Protein AF-A0A8I2ZVG6-F1 (afdb_monomer_lite)

Secondary structure (DSSP, 8-state):
-EEEEEEEEEETTEEEEE-TT-EEE--TT--EEEEEEEEEEEE----SSGGGGHHHHHHS-----SS--S---S-HHHHHHHHHHHHHHHSS----SS--PPPP-PPPTTTTS--STT--EEE-TTTS--EEETTEEEEEEE-GGGGTTS--EEEEE--TT----TT-S----TT--------SS----

Radius of gyration: 18.87 Å; chains: 1; bounding box: 44×38×54 Å

Organism: Verticillium longisporum (NCBI:txid100787)

pLDDT: mean 92.45, std 5.75, range [64.31, 98.75]

InterPro domains:
  IPR053146 Quercetin 2,3-dioxygenase-like [PTHR36440] (2-102)

Foldseek 3Di:
DWLAAWKWKFWAQATEIAHHQKDKDHAPPTDMDIDGDDQDTDDDDDDPPPCLCVLCVQQDDDDPDPDDDSDDPDPSCVSRVVSVVVSVVVHVDDDDPPDDGHDHDDDDPVLAEDDAAPDIGMHHGPSHDWDDFQFKIWGWPADCRNHVNGDTDIDIDGDPPRPDGPPPDDDDDPPDDDDDDDSDDDDDD

Structure (mmCIF, N/CA/C/O backbone):
data_AF-A0A8I2ZVG6-F1
#
_entry.id   AF-A0A8I2ZVG6-F1
#
loop_
_atom_site.group_PDB
_atom_site.id
_atom_site.type_symbol
_atom_site.label_atom_id
_atom_site.label_alt_id
_atom_site.label_comp_id
_atom_site.label_asym_id
_atom_site.label_entity_id
_atom_site.label_seq_id
_atom_site.pdbx_PDB_ins_code
_atom_site.Cartn_x
_atom_site.Cartn_y
_atom_site.Cartn_z
_atom_site.occupancy
_atom_site.B_iso_or_equiv
_atom_site.auth_seq_id
_atom_site.auth_comp_id
_atom_site.auth_asym_id
_atom_site.auth_atom_id
_atom_site.pdbx_PDB_model_num
ATOM 1 N N . MET A 1 1 ? 0.991 -1.054 1.870 1.00 96.75 1 MET A N 1
ATOM 2 C CA . MET A 1 1 ? 1.493 -1.395 3.221 1.00 96.75 1 MET A CA 1
ATOM 3 C C . MET A 1 1 ? 2.447 -2.560 3.094 1.00 96.75 1 MET A C 1
ATOM 5 O O . MET A 1 1 ? 2.125 -3.487 2.357 1.00 96.75 1 MET A O 1
ATOM 9 N N . VAL A 1 2 ? 3.586 -2.520 3.775 1.00 98.25 2 VAL A N 1
ATOM 10 C CA . VAL A 1 2 ? 4.518 -3.657 3.813 1.00 98.25 2 VAL A CA 1
ATOM 11 C C . VAL A 1 2 ? 4.045 -4.646 4.877 1.00 98.25 2 VAL A C 1
ATOM 13 O O . VAL A 1 2 ? 3.757 -4.238 6.000 1.00 98.25 2 VAL A O 1
ATOM 16 N N . THR A 1 3 ? 3.936 -5.931 4.542 1.00 97.25 3 THR A N 1
ATOM 17 C CA . THR A 1 3 ? 3.539 -6.986 5.496 1.00 97.25 3 THR A CA 1
ATOM 18 C C . THR A 1 3 ? 4.707 -7.886 5.882 1.00 97.25 3 THR A C 1
ATOM 20 O O . THR A 1 3 ? 4.755 -8.347 7.020 1.00 97.25 3 THR A O 1
ATOM 23 N N . LYS A 1 4 ? 5.676 -8.100 4.982 1.00 96.88 4 LYS A N 1
ATOM 24 C CA . LYS A 1 4 ? 6.936 -8.815 5.251 1.00 96.88 4 LYS A CA 1
ATOM 25 C C . LYS A 1 4 ? 8.080 -8.220 4.436 1.00 96.88 4 LYS A C 1
ATOM 27 O O . LYS A 1 4 ? 7.842 -7.653 3.373 1.00 96.88 4 LYS A O 1
ATOM 32 N N . GLY A 1 5 ? 9.309 -8.414 4.909 1.00 97.38 5 GLY A N 1
ATOM 33 C CA . GLY A 1 5 ? 10.509 -7.937 4.225 1.00 97.38 5 GLY A CA 1
ATOM 34 C C . GLY A 1 5 ? 10.618 -6.415 4.237 1.00 97.38 5 GLY A C 1
ATOM 35 O O . GLY A 1 5 ? 10.181 -5.770 5.193 1.00 97.38 5 GLY A O 1
ATOM 36 N N . SER A 1 6 ? 11.204 -5.861 3.177 1.00 98.25 6 SER A N 1
ATOM 37 C CA . SER A 1 6 ? 11.476 -4.429 3.072 1.00 98.25 6 SER A CA 1
ATOM 38 C C . SER A 1 6 ? 11.185 -3.905 1.670 1.00 98.25 6 SER A C 1
ATOM 40 O O . SER A 1 6 ? 1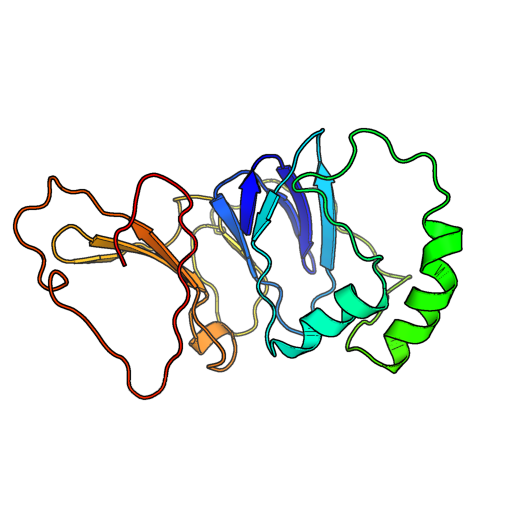1.501 -4.541 0.667 1.00 98.25 6 SER A O 1
ATOM 42 N N . LEU A 1 7 ? 10.636 -2.698 1.590 1.00 98.62 7 LEU A N 1
ATOM 43 C CA . LEU A 1 7 ? 10.358 -1.996 0.342 1.00 98.62 7 LEU A CA 1
ATOM 44 C C . LEU A 1 7 ? 11.082 -0.658 0.344 1.00 98.62 7 LEU A C 1
ATOM 46 O O . LEU A 1 7 ? 10.833 0.175 1.212 1.00 98.62 7 LEU A O 1
ATOM 50 N N . LYS A 1 8 ? 11.916 -0.402 -0.658 1.00 98.69 8 LYS A N 1
ATOM 51 C CA . LYS A 1 8 ? 12.323 0.965 -0.964 1.00 98.69 8 LYS A CA 1
ATOM 52 C C . LYS A 1 8 ? 11.259 1.599 -1.848 1.00 98.69 8 LYS A C 1
ATOM 54 O O . LYS A 1 8 ? 10.871 1.027 -2.862 1.00 98.69 8 LYS A O 1
ATOM 59 N N . LEU A 1 9 ? 10.758 2.760 -1.451 1.00 98.75 9 LEU A N 1
ATOM 60 C CA . LEU A 1 9 ? 9.705 3.455 -2.180 1.00 98.75 9 LEU A CA 1
ATOM 61 C C . LEU A 1 9 ? 10.074 4.918 -2.358 1.00 98.75 9 LEU A C 1
ATOM 63 O O . LEU A 1 9 ? 10.291 5.640 -1.382 1.00 98.75 9 LEU A O 1
ATOM 67 N N . TRP A 1 10 ? 10.074 5.350 -3.613 1.00 98.62 10 TRP A N 1
ATOM 68 C CA . TRP A 1 10 ? 9.990 6.758 -3.969 1.00 98.62 10 TRP A CA 1
ATOM 69 C C . TRP A 1 10 ? 8.522 7.165 -4.038 1.00 98.62 10 TRP A C 1
ATOM 71 O O . TRP A 1 10 ? 7.730 6.475 -4.679 1.00 98.62 10 TRP A O 1
ATOM 81 N N . ASN A 1 11 ? 8.168 8.264 -3.379 1.00 98.12 11 ASN A N 1
ATOM 82 C CA . ASN A 1 11 ? 6.818 8.818 -3.331 1.00 98.12 11 ASN A CA 1
ATOM 83 C C . ASN A 1 11 ? 6.917 10.345 -3.441 1.00 98.12 11 ASN A C 1
ATOM 85 O O . ASN A 1 11 ? 7.151 11.031 -2.444 1.00 98.12 11 ASN A O 1
ATOM 89 N N . GLY A 1 12 ? 6.816 10.860 -4.666 1.00 97.06 12 GLY A N 1
ATOM 90 C CA . GLY A 1 12 ? 7.001 12.275 -4.966 1.00 97.06 12 GLY A CA 1
ATOM 91 C C . GLY A 1 12 ? 8.433 12.734 -4.703 1.00 97.06 12 GLY A C 1
ATOM 92 O O . GLY A 1 12 ? 9.366 12.298 -5.361 1.00 97.06 12 GLY A O 1
ATOM 93 N N . ASP A 1 13 ? 8.610 13.627 -3.739 1.00 96.44 13 ASP A N 1
ATOM 94 C CA . ASP A 1 13 ? 9.897 14.229 -3.379 1.00 96.44 13 ASP A CA 1
ATOM 95 C C . ASP A 1 13 ? 10.642 13.479 -2.261 1.00 96.44 13 ASP A C 1
ATOM 97 O O . ASP A 1 13 ? 11.719 13.899 -1.834 1.00 96.44 13 ASP A O 1
ATOM 101 N N . LYS A 1 14 ? 10.106 12.341 -1.799 1.00 98.06 14 LYS A N 1
ATOM 102 C CA . LYS A 1 14 ? 10.675 11.545 -0.703 1.00 98.06 14 LYS A CA 1
ATOM 103 C C . LYS A 1 14 ? 10.995 10.115 -1.126 1.00 98.06 14 LYS A C 1
ATOM 105 O O . LYS A 1 14 ? 10.327 9.524 -1.972 1.00 98.06 14 LYS A O 1
ATOM 110 N N . CYS A 1 15 ? 11.996 9.535 -0.468 1.00 98.56 15 CYS A N 1
ATOM 111 C CA . CYS A 1 15 ? 12.356 8.124 -0.578 1.00 98.56 15 CYS A CA 1
ATOM 112 C C . CYS A 1 15 ? 12.563 7.521 0.814 1.00 98.56 15 CYS A C 1
ATOM 114 O O . CYS A 1 15 ? 13.310 8.088 1.620 1.00 98.56 15 CYS A O 1
ATOM 116 N N . ARG A 1 16 ? 11.951 6.362 1.081 1.00 98.56 16 ARG A N 1
ATOM 117 C CA . ARG A 1 16 ? 12.098 5.610 2.342 1.00 98.56 16 ARG A CA 1
ATOM 118 C C . ARG A 1 16 ? 12.381 4.139 2.077 1.00 98.56 16 ARG A C 1
ATOM 120 O O . ARG A 1 16 ? 11.960 3.603 1.055 1.00 98.56 16 ARG A O 1
ATOM 127 N N . ILE A 1 17 ? 13.045 3.493 3.033 1.00 98.56 17 ILE A N 1
ATOM 128 C CA . ILE A 1 17 ? 12.989 2.039 3.200 1.00 98.56 17 ILE A CA 1
ATOM 129 C C . ILE A 1 17 ? 11.921 1.753 4.256 1.00 98.56 17 ILE A C 1
ATOM 131 O O . ILE A 1 17 ? 12.010 2.223 5.389 1.00 98.56 17 ILE A O 1
ATOM 135 N N . MET A 1 18 ? 10.908 1.005 3.844 1.00 98.62 18 MET A N 1
ATOM 136 C CA . MET A 1 18 ? 9.735 0.628 4.616 1.00 98.62 18 MET A CA 1
ATOM 137 C C . MET A 1 18 ? 9.855 -0.835 5.042 1.00 98.62 18 MET A C 1
ATOM 139 O O . MET A 1 18 ? 10.168 -1.684 4.207 1.00 98.62 18 MET A O 1
ATOM 143 N N . GLY A 1 19 ? 9.594 -1.126 6.312 1.00 98.38 19 GLY A N 1
ATOM 144 C CA . GLY A 1 19 ? 9.503 -2.474 6.874 1.00 98.38 19 GLY A CA 1
ATOM 145 C C . GLY A 1 19 ? 8.065 -2.856 7.249 1.00 98.38 19 GLY A C 1
ATOM 146 O O . GLY A 1 19 ? 7.132 -2.091 6.996 1.00 98.38 19 GLY A O 1
ATOM 147 N N . PRO A 1 20 ? 7.848 -4.037 7.857 1.00 98.12 20 PRO A N 1
ATOM 148 C CA . PRO A 1 20 ? 6.510 -4.538 8.164 1.00 98.12 20 PRO A CA 1
ATOM 149 C C . PRO A 1 20 ? 5.684 -3.567 9.020 1.00 98.12 20 PRO A C 1
ATOM 151 O O . PRO A 1 20 ? 6.141 -3.084 10.054 1.00 98.12 20 PRO A O 1
ATOM 154 N N . GLY A 1 21 ? 4.451 -3.303 8.587 1.00 97.50 21 GLY A N 1
ATOM 155 C CA . GLY A 1 21 ? 3.525 -2.358 9.215 1.00 97.50 21 GLY A CA 1
ATOM 156 C C . GLY A 1 21 ? 3.642 -0.918 8.707 1.00 97.50 21 GLY A C 1
ATOM 157 O O . GLY A 1 21 ? 2.717 -0.135 8.930 1.00 97.50 21 GLY A O 1
ATOM 158 N N . ASP A 1 22 ? 4.718 -0.562 7.996 1.00 98.50 22 ASP A N 1
ATOM 159 C CA . ASP A 1 22 ? 4.846 0.764 7.394 1.00 98.50 22 ASP A CA 1
ATOM 160 C C . ASP A 1 22 ? 3.857 0.927 6.228 1.00 98.50 22 ASP A C 1
ATOM 162 O O . ASP A 1 22 ? 3.600 0.016 5.419 1.00 98.50 22 ASP A O 1
ATOM 166 N N . PHE A 1 23 ? 3.309 2.133 6.114 1.00 98.44 23 PHE A N 1
ATOM 167 C CA . PHE A 1 23 ? 2.320 2.496 5.110 1.00 98.44 23 PHE A CA 1
ATOM 168 C C . PHE A 1 23 ? 2.778 3.703 4.292 1.00 98.44 23 PHE A C 1
ATOM 170 O O . PHE A 1 23 ? 3.506 4.565 4.774 1.00 98.44 23 PHE A O 1
ATOM 177 N N . ALA A 1 24 ? 2.341 3.762 3.037 1.00 98.38 24 ALA A N 1
ATOM 178 C CA . ALA A 1 24 ? 2.516 4.922 2.183 1.00 98.38 24 ALA A CA 1
ATOM 179 C C . ALA A 1 24 ? 1.217 5.180 1.424 1.00 98.38 24 ALA A C 1
ATOM 181 O O . ALA A 1 24 ? 0.610 4.244 0.896 1.00 98.38 24 ALA A O 1
ATOM 182 N N . TYR A 1 25 ? 0.820 6.447 1.366 1.00 97.94 25 TYR A N 1
ATOM 183 C CA . TYR A 1 25 ? -0.250 6.916 0.502 1.00 97.94 25 TYR A CA 1
ATOM 184 C C . TYR A 1 25 ? 0.354 7.635 -0.697 1.00 97.94 25 TYR A C 1
ATOM 186 O O . TYR A 1 25 ? 1.159 8.559 -0.544 1.00 97.94 25 TYR A O 1
ATOM 194 N N . VAL A 1 26 ? -0.054 7.198 -1.884 1.00 97.69 26 VAL A N 1
ATOM 195 C CA . VAL A 1 26 ? 0.362 7.765 -3.163 1.00 97.69 26 VAL A CA 1
ATOM 196 C C . VAL A 1 26 ? -0.900 8.247 -3.887 1.00 97.69 26 VAL A C 1
ATOM 198 O O . VAL A 1 26 ? -1.603 7.437 -4.494 1.00 97.69 26 VAL A O 1
ATOM 201 N N . PRO A 1 27 ? -1.260 9.537 -3.773 1.00 96.75 27 PRO A N 1
ATOM 202 C CA . PRO A 1 27 ? -2.412 10.093 -4.467 1.00 96.75 27 PRO A CA 1
ATOM 203 C C . PRO A 1 27 ? -2.160 10.200 -5.983 1.00 96.75 27 PRO A C 1
ATOM 205 O O . PRO A 1 27 ? -1.014 10.117 -6.438 1.00 96.75 27 PRO A O 1
ATOM 208 N N . PRO A 1 28 ? -3.216 10.410 -6.794 1.00 95.31 28 PRO A N 1
ATOM 209 C CA . PRO A 1 28 ? -3.075 10.583 -8.237 1.00 95.31 28 PRO A CA 1
ATOM 210 C C . PRO A 1 28 ? -2.046 11.657 -8.604 1.00 95.31 28 PRO A C 1
ATOM 212 O O . PRO A 1 28 ? -1.957 12.688 -7.938 1.00 95.31 28 PRO A O 1
ATOM 215 N N . LYS A 1 29 ? -1.331 11.441 -9.716 1.00 95.19 29 LYS A N 1
ATOM 216 C CA . LYS A 1 29 ? -0.270 12.319 -10.256 1.00 95.19 29 LYS A CA 1
ATOM 217 C C . LYS A 1 29 ? 1.033 12.358 -9.451 1.00 95.19 29 LYS A C 1
ATOM 219 O O . LYS A 1 29 ? 1.975 13.015 -9.887 1.00 95.19 29 LYS A O 1
ATOM 224 N N . VAL A 1 30 ? 1.126 11.652 -8.325 1.00 97.50 30 VAL A N 1
ATOM 225 C CA . VAL A 1 30 ? 2.395 11.517 -7.607 1.00 97.50 30 VAL A CA 1
ATOM 226 C C . VAL A 1 30 ? 3.246 10.434 -8.264 1.00 97.50 30 VAL A C 1
ATOM 228 O O . VAL A 1 30 ? 2.858 9.265 -8.342 1.00 97.50 30 VAL A O 1
ATOM 231 N N . ILE A 1 31 ? 4.423 10.838 -8.747 1.00 97.94 31 ILE A N 1
ATOM 232 C CA . ILE A 1 31 ? 5.422 9.915 -9.288 1.00 97.94 31 ILE A CA 1
ATOM 233 C C . ILE A 1 31 ? 5.888 9.005 -8.154 1.00 97.94 31 ILE A C 1
ATOM 235 O O . ILE A 1 31 ? 6.244 9.473 -7.073 1.00 97.94 31 ILE A O 1
ATOM 239 N N . HIS A 1 32 ? 5.891 7.703 -8.402 1.00 97.81 32 HIS A N 1
ATOM 240 C CA . HIS A 1 32 ? 6.310 6.716 -7.425 1.00 97.81 32 HIS A CA 1
ATOM 241 C C . HIS A 1 32 ? 6.988 5.533 -8.103 1.00 97.81 32 HIS A C 1
ATOM 243 O O . HIS A 1 32 ? 6.747 5.248 -9.275 1.00 97.81 32 HIS A O 1
ATOM 249 N N . ASN A 1 33 ? 7.844 4.847 -7.352 1.00 96.88 33 ASN A N 1
ATOM 250 C CA . ASN A 1 33 ? 8.517 3.646 -7.826 1.00 96.88 33 ASN A CA 1
ATOM 251 C C . ASN A 1 33 ? 8.772 2.697 -6.645 1.00 96.88 33 ASN A C 1
ATOM 253 O O . ASN A 1 33 ? 9.505 3.079 -5.731 1.00 96.88 33 ASN A O 1
ATOM 257 N N . PRO A 1 34 ? 8.163 1.502 -6.611 1.00 96.94 34 PRO A N 1
ATOM 258 C CA . PRO A 1 34 ? 8.466 0.489 -5.609 1.00 96.94 34 PRO A CA 1
ATOM 259 C C . PRO A 1 34 ? 9.669 -0.369 -6.030 1.00 96.94 34 PRO A C 1
ATOM 261 O O . PRO A 1 34 ? 9.734 -0.865 -7.152 1.00 96.94 34 PRO A O 1
ATOM 264 N N . GLU A 1 35 ? 10.591 -0.607 -5.104 1.00 97.56 35 GLU A N 1
ATOM 265 C CA . GLU A 1 35 ? 11.725 -1.521 -5.252 1.00 97.56 35 GLU A CA 1
ATOM 266 C C . GLU A 1 35 ? 11.741 -2.486 -4.060 1.00 97.56 35 GLU A C 1
ATOM 268 O O . GLU A 1 35 ? 12.040 -2.108 -2.924 1.00 97.56 35 GLU A O 1
ATOM 273 N N . MET A 1 36 ? 11.362 -3.740 -4.311 1.00 96.06 36 MET A N 1
ATOM 274 C CA . MET A 1 36 ? 11.381 -4.792 -3.295 1.00 96.06 36 MET A CA 1
ATOM 275 C C . MET A 1 36 ? 12.828 -5.105 -2.915 1.00 96.06 36 MET A C 1
ATOM 277 O O . MET A 1 36 ? 13.660 -5.360 -3.783 1.00 96.06 36 MET A O 1
ATOM 281 N N . LEU A 1 37 ? 13.119 -5.088 -1.617 1.00 95.94 37 LEU A N 1
ATOM 282 C CA . LEU A 1 37 ? 14.442 -5.376 -1.081 1.00 95.94 37 LEU A CA 1
ATOM 283 C C . LEU A 1 37 ? 14.448 -6.742 -0.397 1.00 95.94 37 LEU A C 1
ATOM 285 O O . LEU A 1 37 ? 13.506 -7.106 0.306 1.00 95.94 37 LEU A O 1
ATOM 289 N N . GLY A 1 38 ? 15.555 -7.465 -0.538 1.00 91.19 38 GLY A N 1
ATOM 290 C CA . GLY A 1 38 ? 15.742 -8.760 0.107 1.00 91.19 38 GLY A CA 1
ATOM 291 C C . GLY A 1 38 ? 15.025 -9.921 -0.598 1.00 91.19 38 GLY A C 1
ATOM 292 O O . GLY A 1 38 ? 14.393 -9.732 -1.635 1.00 91.19 38 GLY A O 1
ATOM 293 N N . PRO A 1 39 ? 15.155 -11.141 -0.049 1.00 91.50 39 PRO A N 1
ATOM 294 C CA . PRO A 1 39 ? 14.742 -12.372 -0.725 1.00 91.50 39 PRO A CA 1
ATOM 295 C C . PRO A 1 39 ? 13.228 -12.602 -0.718 1.00 91.50 39 PRO A C 1
ATOM 297 O O . PRO A 1 39 ? 12.721 -13.334 -1.559 1.00 91.50 39 PRO A O 1
ATOM 300 N N . HIS A 1 40 ? 12.504 -12.014 0.239 1.00 93.44 40 HIS A N 1
ATOM 301 C CA . HIS A 1 40 ? 11.061 -12.192 0.362 1.00 93.44 40 HIS A CA 1
ATOM 302 C C . HIS A 1 40 ? 10.408 -10.939 0.939 1.00 93.44 40 HIS A C 1
ATOM 304 O O . HIS A 1 40 ? 10.582 -10.628 2.119 1.00 93.44 40 HIS A O 1
ATOM 310 N N . THR A 1 41 ? 9.655 -10.236 0.098 1.00 95.81 41 THR A N 1
ATOM 311 C CA . THR A 1 41 ? 8.928 -9.017 0.459 1.00 95.81 41 THR A CA 1
ATOM 312 C C . THR A 1 41 ? 7.474 -9.160 0.039 1.00 95.81 41 THR A C 1
ATOM 314 O O . THR A 1 41 ? 7.176 -9.495 -1.104 1.00 95.81 41 THR A O 1
ATOM 317 N N . GLU A 1 42 ? 6.564 -8.897 0.974 1.00 95.81 42 GLU A N 1
ATOM 318 C CA . GLU A 1 42 ? 5.119 -8.963 0.754 1.00 95.81 42 GLU A CA 1
ATOM 319 C C . GLU A 1 42 ? 4.500 -7.593 1.018 1.00 95.81 42 GLU A C 1
ATOM 321 O O . GLU A 1 42 ? 4.836 -6.911 1.994 1.00 95.81 42 GLU A O 1
ATOM 326 N N . LEU A 1 43 ? 3.581 -7.194 0.140 1.00 95.75 43 LEU A N 1
ATOM 327 C CA . LEU A 1 43 ? 2.904 -5.907 0.185 1.00 95.75 43 LEU A CA 1
ATOM 328 C C . LEU A 1 43 ? 1.401 -6.116 0.032 1.00 95.75 43 LEU A C 1
ATOM 330 O O . LEU A 1 43 ? 0.957 -6.798 -0.888 1.00 95.75 43 LEU A O 1
ATOM 334 N N . ASN A 1 44 ? 0.622 -5.410 0.844 1.00 95.06 44 ASN A N 1
ATOM 335 C CA . ASN A 1 44 ? -0.788 -5.176 0.557 1.00 95.06 44 ASN A CA 1
ATOM 336 C C . ASN A 1 44 ? -0.915 -3.839 -0.181 1.00 95.06 44 ASN A C 1
ATOM 338 O O . ASN A 1 44 ? -0.782 -2.765 0.424 1.00 95.06 44 ASN A O 1
ATOM 342 N N . GLY A 1 45 ? -1.116 -3.921 -1.498 1.00 93.06 45 GLY A N 1
ATOM 343 C CA . GLY A 1 45 ? -1.385 -2.788 -2.381 1.00 93.06 45 GLY A CA 1
ATOM 344 C C . GLY A 1 45 ? -2.885 -2.607 -2.594 1.00 93.06 45 GLY A C 1
ATOM 345 O O . GLY A 1 45 ? -3.564 -3.534 -3.023 1.00 93.06 45 GLY A O 1
ATOM 346 N N . LEU A 1 46 ? -3.397 -1.413 -2.297 1.00 92.00 46 LEU A N 1
ATOM 347 C CA . LEU A 1 46 ? -4.788 -1.035 -2.541 1.00 92.00 46 LEU A CA 1
ATOM 348 C C . LEU A 1 46 ? -4.805 0.095 -3.565 1.00 92.00 46 LEU A C 1
ATOM 350 O O . LEU A 1 46 ? -4.099 1.089 -3.396 1.00 92.00 46 LEU A O 1
ATOM 354 N N . VAL A 1 47 ? -5.610 -0.064 -4.611 1.00 91.94 47 VAL A N 1
ATOM 355 C CA . VAL A 1 47 ? -5.751 0.914 -5.693 1.00 91.94 47 VAL A CA 1
ATOM 356 C C . VAL A 1 47 ? -7.231 1.198 -5.906 1.00 91.94 47 VAL A C 1
ATOM 358 O O . VAL A 1 47 ? -8.057 0.290 -5.835 1.00 91.94 47 VAL A O 1
ATOM 361 N N . ALA A 1 48 ? -7.563 2.470 -6.135 1.00 90.56 48 ALA A N 1
ATOM 362 C CA . ALA A 1 48 ? -8.922 2.906 -6.419 1.00 90.56 48 ALA A CA 1
ATOM 363 C C . ALA A 1 48 ? -8.950 3.884 -7.611 1.00 90.56 48 ALA A C 1
ATOM 365 O O . ALA A 1 48 ? -8.299 4.936 -7.547 1.00 90.56 48 ALA A O 1
ATOM 366 N N . PRO A 1 49 ? -9.783 3.646 -8.638 1.00 89.56 49 PRO A N 1
ATOM 367 C CA . PRO A 1 49 ? -10.810 2.600 -8.718 1.00 89.56 49 PRO A CA 1
ATOM 368 C C . PRO A 1 49 ? -10.232 1.180 -8.887 1.00 89.56 49 PRO A C 1
ATOM 370 O O . PRO A 1 49 ? -9.077 1.004 -9.265 1.00 89.56 49 PRO A O 1
ATOM 373 N N . GLY A 1 50 ? -11.013 0.172 -8.482 1.00 86.19 50 GLY A N 1
ATOM 374 C CA . GLY A 1 50 ? -10.536 -1.212 -8.346 1.00 86.19 50 GLY A CA 1
ATOM 375 C C . GLY A 1 50 ? -10.326 -1.951 -9.672 1.00 86.19 50 GLY A C 1
ATOM 376 O O . GLY A 1 50 ? -9.612 -2.950 -9.707 1.00 86.19 50 GLY A O 1
ATOM 377 N N . ASP A 1 51 ? -10.902 -1.449 -10.761 1.00 88.31 51 ASP A N 1
ATOM 378 C CA . ASP A 1 51 ? -10.716 -1.940 -12.132 1.00 88.31 51 ASP A CA 1
ATOM 379 C C . ASP A 1 51 ? -9.272 -1.782 -12.631 1.00 88.31 51 ASP A C 1
ATOM 381 O O . ASP A 1 51 ? -8.830 -2.553 -13.480 1.00 88.31 51 ASP A O 1
ATOM 385 N N . TRP A 1 52 ? -8.480 -0.880 -12.038 1.00 90.00 52 TRP A N 1
ATOM 386 C CA . TRP A 1 52 ? -7.058 -0.739 -12.368 1.00 90.00 52 TRP A CA 1
ATOM 387 C C . TRP A 1 52 ? -6.260 -2.045 -12.192 1.00 90.00 52 TRP A C 1
ATOM 389 O O . TRP A 1 52 ? -5.245 -2.239 -12.857 1.00 90.00 52 TRP A O 1
ATOM 399 N N . ILE A 1 53 ? -6.735 -2.992 -11.371 1.00 89.44 53 ILE A N 1
ATOM 400 C CA . ILE A 1 53 ? -6.113 -4.318 -11.222 1.00 89.44 53 ILE A CA 1
ATOM 401 C C . ILE A 1 53 ? -6.020 -5.096 -12.555 1.00 89.44 53 ILE A C 1
ATOM 403 O O . ILE A 1 53 ? -5.159 -5.969 -12.702 1.00 89.44 53 ILE A O 1
ATOM 407 N N . ASP A 1 54 ? -6.854 -4.767 -13.549 1.00 91.50 54 ASP A N 1
ATOM 408 C CA . ASP A 1 54 ? -6.803 -5.361 -14.890 1.00 91.50 54 ASP A CA 1
ATOM 409 C C . ASP A 1 54 ? -5.488 -5.069 -15.623 1.00 91.50 54 ASP A C 1
ATOM 411 O O . ASP A 1 54 ? -5.087 -5.854 -16.488 1.00 91.50 54 ASP A O 1
ATOM 415 N N . PHE A 1 55 ? -4.764 -4.013 -15.231 1.00 91.31 55 PHE A N 1
ATOM 416 C CA . PHE A 1 55 ? -3.402 -3.767 -15.699 1.00 91.31 55 PHE A CA 1
ATOM 417 C C . PHE A 1 55 ? -2.511 -4.987 -15.445 1.00 91.31 55 PHE A C 1
ATOM 419 O O . PHE A 1 55 ? -1.884 -5.494 -16.377 1.00 91.31 55 PHE A O 1
ATOM 426 N N . PHE A 1 56 ? -2.502 -5.514 -14.214 1.00 90.25 56 PHE A N 1
ATOM 427 C CA . PHE A 1 56 ? -1.690 -6.683 -13.873 1.00 90.25 56 PHE A CA 1
ATOM 428 C C . PHE A 1 56 ? -2.153 -7.927 -14.619 1.00 90.25 56 PHE A C 1
ATOM 430 O O . PHE A 1 56 ? -1.314 -8.670 -15.117 1.00 90.25 56 PHE A O 1
ATOM 437 N N . ARG A 1 57 ? -3.469 -8.124 -14.773 1.00 91.19 57 ARG A N 1
ATOM 438 C CA . ARG A 1 57 ? -4.016 -9.246 -15.558 1.00 91.19 57 ARG A CA 1
ATOM 439 C C . ARG A 1 57 ? -3.566 -9.200 -17.018 1.00 91.19 57 ARG A C 1
ATOM 441 O O . ARG A 1 57 ? -3.387 -10.245 -17.634 1.00 91.19 57 ARG A O 1
ATOM 448 N N . PHE A 1 58 ? -3.373 -8.001 -17.566 1.00 92.00 58 PHE A N 1
ATOM 449 C CA . PHE A 1 58 ? -2.896 -7.815 -18.930 1.00 92.00 58 PHE A CA 1
ATOM 450 C C . PHE A 1 58 ? -1.382 -8.027 -19.069 1.00 92.00 58 PHE A C 1
ATOM 452 O O . PHE A 1 58 ? -0.943 -8.726 -19.989 1.00 92.00 58 PHE A O 1
ATOM 459 N N . VAL A 1 59 ? -0.573 -7.416 -18.196 1.00 90.38 59 VAL A N 1
ATOM 460 C CA . VAL A 1 59 ? 0.893 -7.461 -18.340 1.00 90.38 59 VAL A CA 1
ATOM 461 C C . VAL A 1 59 ? 1.498 -8.773 -17.843 1.00 90.38 59 VAL A C 1
ATOM 463 O O . VAL A 1 59 ? 2.474 -9.243 -18.428 1.00 90.38 59 VAL A O 1
ATOM 466 N N . ALA A 1 60 ? 0.907 -9.391 -16.821 1.00 89.25 60 ALA A N 1
ATOM 467 C CA . ALA A 1 60 ? 1.420 -10.614 -16.217 1.00 89.25 60 ALA A CA 1
ATOM 468 C C . ALA A 1 60 ? 1.123 -11.872 -17.057 1.00 89.25 60 ALA A C 1
ATOM 470 O O . ALA A 1 60 ? 0.567 -11.825 -18.161 1.00 89.25 60 ALA A O 1
ATOM 471 N N . GLU A 1 61 ? 1.547 -13.008 -16.516 1.00 88.06 61 GLU A N 1
ATOM 472 C CA . GLU A 1 61 ? 1.224 -14.357 -16.968 1.00 88.06 61 GLU A CA 1
ATOM 473 C C . GLU A 1 61 ? 0.445 -15.053 -15.845 1.00 88.06 61 GLU A C 1
ATOM 475 O O . GLU A 1 61 ? 0.667 -14.765 -14.666 1.00 88.06 61 GLU A O 1
ATOM 480 N N . SER A 1 62 ? -0.476 -15.954 -16.191 1.00 90.19 62 SER A N 1
ATOM 481 C CA . SER A 1 62 ? -1.155 -16.784 -15.192 1.00 90.19 62 SER A CA 1
ATOM 482 C C . SER A 1 62 ? -0.139 -17.638 -14.431 1.00 90.19 62 SER A C 1
ATOM 484 O O . SER A 1 62 ? 0.792 -18.178 -15.026 1.00 90.19 62 SER A O 1
ATOM 486 N N . TYR A 1 63 ? -0.330 -17.761 -13.118 1.00 90.62 63 TYR A N 1
ATOM 487 C CA . TYR A 1 63 ? 0.561 -18.505 -12.238 1.00 90.62 63 TYR A CA 1
ATOM 488 C C . TYR A 1 63 ? -0.248 -19.233 -11.165 1.00 90.62 63 TYR A C 1
ATOM 490 O O . TYR A 1 63 ? -1.019 -18.604 -10.443 1.00 90.62 63 TYR A O 1
ATOM 498 N N . ASP A 1 64 ? -0.053 -20.548 -11.062 1.00 92.88 64 ASP A N 1
ATOM 499 C CA . ASP A 1 64 ? -0.790 -21.414 -10.128 1.00 92.88 64 ASP A CA 1
ATOM 500 C C . ASP A 1 64 ? -0.034 -21.653 -8.808 1.00 92.88 64 ASP A C 1
ATOM 502 O O . ASP A 1 64 ? -0.521 -22.341 -7.910 1.00 92.88 64 ASP A O 1
ATOM 506 N N . GLY A 1 65 ? 1.181 -21.113 -8.679 1.00 90.88 65 GLY A N 1
ATOM 507 C CA . GLY A 1 65 ? 1.979 -21.228 -7.464 1.00 90.88 65 GLY A CA 1
ATOM 508 C C . GLY A 1 65 ? 1.553 -20.229 -6.387 1.00 90.88 65 GLY A C 1
ATOM 509 O O . GLY A 1 65 ? 1.091 -19.127 -6.670 1.00 90.88 65 GLY A O 1
ATOM 510 N N . VAL A 1 66 ? 1.764 -20.605 -5.126 1.00 88.62 66 VAL A N 1
ATOM 511 C CA . VAL A 1 66 ? 1.467 -19.745 -3.965 1.00 88.62 66 VAL A CA 1
ATOM 512 C C . VAL A 1 66 ? 2.553 -18.686 -3.752 1.00 88.62 66 VAL A C 1
ATOM 514 O O . VAL A 1 66 ? 2.257 -17.555 -3.380 1.00 88.62 66 VAL A O 1
ATOM 517 N N . LEU A 1 67 ? 3.813 -19.056 -3.988 1.00 88.44 67 LEU A N 1
ATOM 518 C CA . LEU A 1 67 ? 4.976 -18.178 -3.889 1.00 88.44 67 LEU A CA 1
ATOM 519 C C . LEU A 1 67 ? 5.683 -18.113 -5.238 1.00 88.44 67 LEU A C 1
ATOM 521 O O . LEU A 1 67 ? 5.667 -19.083 -6.002 1.00 88.44 67 LEU A O 1
ATOM 525 N N . VAL A 1 68 ? 6.298 -16.968 -5.524 1.00 86.69 68 VAL A N 1
ATOM 526 C CA . VAL A 1 68 ? 7.127 -16.802 -6.720 1.00 86.69 68 VAL A CA 1
ATOM 527 C C . VAL A 1 68 ? 8.341 -17.740 -6.662 1.00 86.69 68 VAL A C 1
ATOM 529 O O . VAL A 1 68 ? 8.826 -18.033 -5.565 1.00 86.69 68 VAL A O 1
ATOM 532 N N . PRO A 1 69 ? 8.839 -18.233 -7.809 1.00 88.50 69 PRO A N 1
ATOM 533 C CA . PRO A 1 69 ? 10.067 -19.016 -7.837 1.00 88.50 69 PRO A CA 1
ATOM 534 C C . PRO A 1 69 ? 11.241 -18.203 -7.282 1.00 88.50 69 PRO A C 1
ATOM 536 O O . PRO A 1 69 ? 11.348 -17.009 -7.550 1.00 88.50 69 PRO A O 1
ATOM 539 N N . GLU A 1 70 ? 12.147 -18.860 -6.558 1.00 87.88 70 GLU A N 1
ATOM 540 C CA . GLU A 1 70 ? 13.367 -18.225 -6.031 1.00 87.88 70 GLU A CA 1
ATOM 541 C C . GLU A 1 70 ? 14.248 -17.653 -7.150 1.00 87.88 70 GLU A C 1
ATOM 543 O O . GLU A 1 70 ? 14.887 -16.619 -6.984 1.00 87.88 70 GLU A O 1
ATOM 548 N N . ASN A 1 71 ? 14.261 -18.321 -8.306 1.00 88.50 71 ASN A N 1
ATOM 549 C CA . ASN A 1 71 ? 15.066 -17.941 -9.455 1.00 88.50 71 ASN A CA 1
ATOM 550 C C . ASN A 1 71 ? 14.192 -17.817 -10.704 1.00 88.50 71 ASN A C 1
ATOM 552 O O . ASN A 1 71 ? 13.421 -18.726 -11.022 1.00 88.50 71 ASN A O 1
ATOM 556 N N . ASP A 1 72 ? 14.378 -16.727 -11.447 1.00 87.75 72 ASP A N 1
ATOM 557 C CA . ASP A 1 72 ? 13.771 -16.512 -12.757 1.00 87.75 72 ASP A CA 1
ATOM 558 C C . ASP A 1 72 ? 14.828 -16.009 -13.748 1.00 87.75 72 ASP A C 1
ATOM 560 O O . ASP A 1 72 ? 15.220 -14.845 -13.741 1.00 87.75 72 ASP A O 1
ATOM 564 N N . ASN A 1 73 ? 15.301 -16.909 -14.611 1.00 89.31 73 ASN A N 1
ATOM 565 C CA . ASN A 1 73 ? 16.344 -16.613 -15.598 1.00 89.31 73 ASN A CA 1
ATOM 566 C C . ASN A 1 73 ? 15.776 -16.094 -16.931 1.00 89.31 73 ASN A C 1
ATOM 568 O O . ASN A 1 73 ? 16.497 -16.023 -17.932 1.00 89.31 73 ASN A O 1
ATOM 572 N N . ARG A 1 74 ? 14.477 -15.785 -16.994 1.00 90.06 74 ARG A N 1
ATOM 573 C CA . ARG A 1 74 ? 13.833 -15.292 -18.215 1.00 90.06 74 ARG A CA 1
ATOM 574 C C . ARG A 1 74 ? 14.183 -13.825 -18.464 1.00 90.06 74 ARG A C 1
ATOM 576 O O . ARG A 1 74 ? 14.406 -13.037 -17.550 1.00 90.06 74 ARG A O 1
ATOM 583 N N . ASN A 1 75 ? 14.160 -13.417 -19.733 1.00 87.38 75 ASN A N 1
ATOM 584 C CA . ASN A 1 75 ? 14.327 -12.012 -20.100 1.00 87.38 75 ASN A CA 1
ATOM 585 C C . ASN A 1 75 ? 12.998 -11.253 -19.948 1.00 87.38 75 ASN A C 1
ATOM 587 O O . ASN A 1 75 ? 12.251 -11.081 -20.914 1.00 87.38 75 ASN A O 1
ATOM 591 N N . LEU A 1 76 ? 12.709 -10.790 -18.729 1.00 84.62 76 LEU A N 1
ATOM 592 C CA . LEU A 1 76 ? 11.473 -10.063 -18.416 1.00 84.62 76 LEU A CA 1
ATOM 593 C C . LEU A 1 76 ? 11.301 -8.791 -19.258 1.00 84.62 76 LEU A C 1
ATOM 595 O O . LEU A 1 76 ? 10.186 -8.472 -19.660 1.00 84.62 76 LEU A O 1
ATOM 599 N N . GLY A 1 77 ? 12.390 -8.088 -19.584 1.00 81.94 77 GLY A N 1
ATOM 600 C CA . GLY A 1 77 ? 12.335 -6.889 -20.425 1.00 81.94 77 GLY A CA 1
ATOM 601 C C . GLY A 1 77 ? 11.801 -7.185 -21.828 1.00 81.94 77 GLY A C 1
ATOM 602 O O . GLY A 1 77 ? 10.940 -6.460 -22.327 1.00 81.94 77 GLY A O 1
ATOM 603 N N . ALA A 1 78 ? 12.252 -8.283 -22.440 1.00 84.19 78 ALA A N 1
ATOM 604 C CA . ALA A 1 78 ? 11.746 -8.733 -23.735 1.00 84.19 78 ALA A CA 1
ATOM 605 C C . ALA A 1 78 ? 10.293 -9.233 -23.648 1.00 84.19 78 ALA A C 1
ATOM 607 O O . ALA A 1 78 ? 9.483 -8.903 -24.512 1.00 84.19 78 ALA A O 1
ATOM 608 N N . LEU A 1 79 ? 9.951 -9.982 -22.592 1.00 82.81 79 LEU A N 1
ATOM 609 C CA . LEU A 1 79 ? 8.608 -10.547 -22.396 1.00 82.81 79 LEU A CA 1
ATOM 610 C C . LEU A 1 79 ? 7.545 -9.474 -22.130 1.00 82.81 79 LEU A C 1
ATOM 612 O O . LEU A 1 79 ? 6.419 -9.564 -22.622 1.00 82.81 79 LEU A O 1
ATOM 616 N N . LEU A 1 80 ? 7.899 -8.452 -21.351 1.00 84.94 80 LEU A N 1
ATOM 617 C CA . LEU A 1 80 ? 6.964 -7.424 -20.904 1.00 84.94 80 LEU A CA 1
ATOM 618 C C . LEU A 1 80 ? 7.005 -6.172 -21.779 1.00 84.94 80 LEU A C 1
ATOM 620 O O . LEU A 1 80 ? 6.014 -5.451 -21.822 1.00 84.94 80 LEU A O 1
ATOM 624 N N . GLY A 1 81 ? 8.092 -5.905 -22.507 1.00 83.69 81 GLY A N 1
ATOM 625 C CA . GLY A 1 81 ? 8.296 -4.640 -23.223 1.00 83.69 81 GLY A CA 1
ATOM 626 C C . GLY A 1 81 ? 7.134 -4.243 -24.140 1.00 83.69 81 GLY A C 1
ATOM 627 O O . GLY A 1 81 ? 6.624 -3.126 -24.040 1.00 83.69 81 GLY A O 1
ATOM 628 N N . GLN A 1 82 ? 6.652 -5.169 -24.977 1.00 82.81 82 GLN A N 1
ATOM 629 C CA . GLN A 1 82 ? 5.512 -4.909 -25.867 1.00 82.81 82 GLN A CA 1
ATOM 630 C C . GLN A 1 82 ? 4.198 -4.722 -25.091 1.00 82.81 82 GLN A C 1
ATOM 632 O O . GLN A 1 82 ? 3.404 -3.832 -25.418 1.00 82.81 82 GLN A O 1
ATOM 637 N N . LYS A 1 83 ? 3.971 -5.524 -24.042 1.00 86.62 83 LYS A N 1
ATOM 638 C CA . LYS A 1 83 ? 2.783 -5.394 -23.188 1.00 86.62 83 LYS A CA 1
ATOM 639 C C . LYS A 1 83 ? 2.780 -4.045 -22.471 1.00 86.62 83 LYS A C 1
ATOM 641 O O . LYS A 1 83 ? 1.779 -3.345 -22.516 1.00 86.62 83 LYS A O 1
ATOM 646 N N . MET A 1 84 ? 3.911 -3.624 -21.911 1.00 85.25 84 MET A N 1
ATOM 647 C CA . MET A 1 84 ? 4.075 -2.336 -21.229 1.00 85.25 84 MET A CA 1
ATOM 648 C C . MET A 1 84 ? 3.887 -1.151 -22.179 1.00 85.25 84 MET A C 1
ATOM 650 O O . MET A 1 84 ? 3.221 -0.178 -21.826 1.00 85.25 84 MET A O 1
ATOM 654 N N . ALA A 1 85 ? 4.404 -1.252 -23.408 1.00 83.50 85 ALA A N 1
ATOM 655 C CA . ALA A 1 85 ? 4.201 -0.234 -24.436 1.00 83.50 85 ALA A CA 1
ATOM 656 C C . ALA A 1 85 ? 2.726 -0.075 -24.834 1.00 83.50 85 ALA A C 1
ATOM 658 O O . ALA A 1 85 ? 2.324 1.032 -25.162 1.00 83.50 85 ALA A O 1
ATOM 659 N N . THR A 1 86 ? 1.937 -1.151 -24.777 1.00 85.12 86 THR A N 1
ATOM 660 C CA . THR A 1 86 ? 0.491 -1.133 -25.069 1.00 85.12 86 THR A CA 1
ATOM 661 C C . THR A 1 86 ? -0.336 -0.736 -23.843 1.00 85.12 86 THR A C 1
ATOM 663 O O . THR A 1 86 ? -1.391 -0.119 -23.962 1.00 85.12 86 THR A O 1
ATOM 666 N N . ALA A 1 87 ? 0.126 -1.102 -22.645 1.00 84.12 87 ALA A N 1
ATOM 667 C CA . ALA A 1 87 ? -0.603 -0.890 -21.404 1.00 84.12 87 ALA A CA 1
ATOM 668 C C . ALA A 1 87 ? -0.804 0.598 -21.098 1.00 84.12 87 ALA A C 1
ATOM 670 O O . ALA A 1 87 ? -1.880 0.965 -20.642 1.00 84.12 87 ALA A O 1
ATOM 671 N N . LYS A 1 88 ? 0.177 1.451 -21.420 1.00 79.81 88 LYS A N 1
ATOM 672 C CA . LYS A 1 88 ? 0.091 2.911 -21.223 1.00 79.81 88 LYS A CA 1
ATOM 673 C C . LYS A 1 88 ? -1.105 3.569 -21.935 1.00 79.81 88 LYS A C 1
ATOM 675 O O . LYS A 1 88 ? -1.563 4.615 -21.505 1.00 79.81 88 LYS A O 1
ATOM 680 N N . ASP A 1 89 ? -1.575 2.982 -23.041 1.00 81.69 89 ASP A N 1
ATOM 681 C CA . ASP A 1 89 ? -2.669 3.537 -23.853 1.00 81.69 89 ASP A CA 1
ATOM 682 C C . ASP A 1 89 ? -4.040 3.001 -23.399 1.00 81.69 89 ASP A C 1
ATOM 684 O O . ASP A 1 89 ? -5.082 3.522 -23.791 1.00 81.69 89 ASP A O 1
ATOM 688 N N . ARG A 1 90 ? -4.047 1.933 -22.589 1.00 85.62 90 ARG A N 1
ATOM 689 C CA . ARG A 1 90 ? -5.253 1.210 -22.149 1.00 85.62 90 ARG A CA 1
ATOM 690 C C . ARG A 1 90 ? -5.549 1.360 -20.663 1.00 85.62 90 ARG A C 1
ATOM 692 O O . ARG A 1 90 ? -6.696 1.197 -20.261 1.00 85.62 90 ARG A O 1
ATOM 699 N N . PHE A 1 91 ? -4.521 1.607 -19.867 1.00 90.25 91 PHE A N 1
ATOM 700 C CA . PHE A 1 91 ? -4.579 1.712 -18.418 1.00 90.25 91 PHE A CA 1
ATOM 701 C C . PHE A 1 91 ? -3.95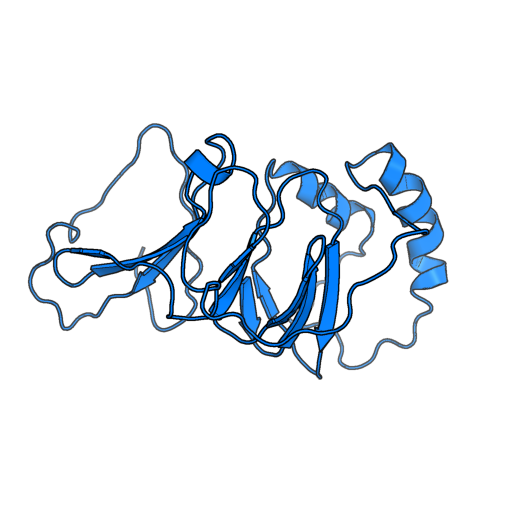3 3.039 -17.994 1.00 90.25 91 PHE A C 1
ATOM 703 O O . PHE A 1 91 ? -3.069 3.552 -18.676 1.00 90.25 91 PHE A O 1
ATOM 710 N N . ASP A 1 92 ? -4.393 3.572 -16.855 1.00 90.50 92 ASP A N 1
ATOM 711 C CA . ASP A 1 92 ? -3.873 4.811 -16.260 1.00 90.50 92 ASP A CA 1
ATOM 712 C C . ASP A 1 92 ? -2.456 4.586 -15.696 1.00 90.50 92 ASP A C 1
ATOM 714 O O . ASP A 1 92 ? -2.250 4.427 -14.491 1.00 90.50 92 ASP A O 1
ATOM 718 N N . VAL A 1 93 ? -1.479 4.439 -16.598 1.00 89.19 93 VAL A N 1
ATOM 719 C CA . VAL A 1 93 ? -0.067 4.175 -16.302 1.00 89.19 93 VAL A CA 1
ATOM 720 C C . VAL A 1 93 ? 0.802 5.097 -17.149 1.00 89.19 93 VAL A C 1
ATOM 722 O O . VAL A 1 93 ? 0.945 4.925 -18.360 1.00 89.19 93 VAL A O 1
ATOM 725 N N . HIS A 1 94 ? 1.442 6.055 -16.482 1.00 90.75 94 HIS A N 1
ATOM 726 C CA . HIS A 1 94 ? 2.279 7.070 -17.110 1.00 90.75 94 HIS A CA 1
ATOM 727 C C . HIS A 1 94 ? 3.734 6.923 -16.651 1.00 90.75 94 HIS A C 1
ATOM 729 O O . HIS A 1 94 ? 4.070 7.218 -15.506 1.00 90.75 94 HIS A O 1
ATOM 735 N N . PHE A 1 95 ? 4.610 6.465 -17.549 1.00 90.31 95 PHE A N 1
ATOM 736 C CA . PHE A 1 95 ? 6.041 6.339 -17.263 1.00 90.31 95 PHE A CA 1
ATOM 737 C C . PHE A 1 95 ? 6.743 7.690 -17.391 1.00 90.31 95 PHE A C 1
ATOM 739 O O . PHE A 1 95 ? 6.859 8.219 -18.497 1.00 90.31 95 PHE A O 1
ATOM 746 N N . GLU A 1 96 ? 7.273 8.204 -16.283 1.00 93.06 96 GLU A N 1
ATOM 747 C CA . GLU A 1 96 ? 8.119 9.397 -16.276 1.00 93.06 96 GLU A CA 1
ATOM 748 C C . GLU A 1 96 ? 9.598 8.998 -16.356 1.00 93.06 96 GLU A C 1
ATOM 750 O O . GLU A 1 96 ? 10.154 8.420 -15.422 1.00 93.06 96 GLU A O 1
ATOM 755 N N . ARG A 1 97 ? 10.241 9.286 -17.492 1.00 90.94 97 ARG A N 1
ATOM 756 C CA . ARG A 1 97 ? 11.643 8.905 -17.747 1.00 90.94 97 ARG A CA 1
ATOM 757 C C . ARG A 1 97 ? 12.648 9.967 -17.310 1.00 90.94 97 ARG A C 1
ATOM 759 O O . ARG A 1 97 ? 13.815 9.635 -17.134 1.00 90.94 97 ARG A O 1
ATOM 766 N N . ASN A 1 98 ? 12.208 11.211 -17.138 1.00 94.31 98 ASN A N 1
ATOM 767 C CA . ASN A 1 98 ? 13.061 12.330 -16.737 1.00 94.31 98 ASN A CA 1
ATOM 768 C C . ASN A 1 98 ? 12.972 12.625 -15.232 1.00 94.31 98 ASN A C 1
ATOM 770 O O . ASN A 1 98 ? 13.507 13.634 -14.767 1.00 94.31 98 ASN A O 1
ATOM 774 N N . TYR A 1 99 ? 12.300 11.757 -14.470 1.00 94.50 99 TYR A N 1
ATOM 775 C CA . TYR A 1 99 ? 12.203 11.858 -13.022 1.00 94.50 99 TYR A CA 1
ATOM 776 C C . TYR A 1 99 ? 13.597 11.847 -12.389 1.00 94.50 99 TYR A C 1
ATOM 778 O O . TYR A 1 99 ? 14.414 10.974 -12.677 1.00 94.50 99 TYR A O 1
ATOM 786 N N . GLN A 1 100 ? 13.856 12.823 -11.520 1.00 96.31 100 GLN A N 1
ATOM 787 C CA . GLN A 1 100 ? 15.073 12.897 -10.719 1.00 96.31 100 GLN A CA 1
ATOM 788 C C . GLN A 1 100 ? 14.760 12.323 -9.335 1.00 96.31 100 GLN A C 1
ATOM 790 O O . GLN A 1 100 ? 14.178 13.034 -8.513 1.00 96.31 100 GLN A O 1
ATOM 795 N N . PRO A 1 101 ? 15.069 11.039 -9.074 1.00 95.62 101 PRO A N 1
ATOM 796 C CA . PRO A 1 101 ? 14.706 10.417 -7.814 1.00 95.62 101 PRO A CA 1
ATOM 797 C C . PRO A 1 101 ? 15.437 11.104 -6.650 1.00 95.62 101 PRO A C 1
ATOM 799 O O . PRO A 1 101 ? 16.663 11.240 -6.702 1.00 95.62 101 PRO A O 1
ATOM 802 N N . PRO A 1 102 ? 14.730 11.505 -5.579 1.00 97.38 102 PRO A N 1
ATOM 803 C CA . PRO A 1 102 ? 15.370 11.997 -4.371 1.00 97.38 102 PRO A CA 1
ATOM 804 C C . PRO A 1 102 ? 16.260 10.912 -3.757 1.00 97.38 102 PRO A C 1
ATOM 806 O O . PRO A 1 102 ? 16.028 9.705 -3.916 1.00 97.38 102 PRO A O 1
ATOM 809 N N . ALA A 1 103 ? 17.274 11.359 -3.016 1.00 98.12 103 ALA A N 1
ATOM 810 C CA . ALA A 1 103 ? 18.105 10.474 -2.216 1.00 98.12 103 ALA A CA 1
ATOM 811 C C . ALA A 1 103 ? 17.261 9.741 -1.162 1.00 98.12 103 ALA A C 1
ATOM 813 O O . ALA A 1 103 ? 16.215 10.226 -0.722 1.00 98.12 103 ALA A O 1
ATOM 814 N N . LEU A 1 104 ? 17.739 8.570 -0.739 1.00 98.50 104 LEU A N 1
ATOM 815 C CA . LEU A 1 104 ? 17.176 7.887 0.419 1.00 98.50 104 LEU A CA 1
ATOM 816 C C . LEU A 1 104 ? 17.297 8.808 1.639 1.00 98.50 104 LEU A C 1
ATOM 818 O O . LEU A 1 104 ? 18.400 9.230 1.977 1.00 98.50 104 LEU A O 1
ATOM 822 N N . GLY A 1 105 ? 16.167 9.115 2.270 1.00 97.94 105 GLY A N 1
ATOM 823 C CA . GLY A 1 105 ? 16.126 9.896 3.501 1.00 97.94 105 GLY A CA 1
ATOM 824 C C . GLY A 1 105 ? 15.728 9.040 4.695 1.00 97.94 105 GLY A C 1
ATOM 825 O O . GLY A 1 105 ? 15.046 8.023 4.538 1.00 97.94 105 GLY A O 1
ATOM 826 N N . ASP A 1 106 ? 16.119 9.494 5.880 1.00 97.75 106 ASP A N 1
ATOM 827 C CA . ASP A 1 106 ? 15.670 8.921 7.145 1.00 97.75 106 ASP A CA 1
ATOM 828 C C . ASP A 1 106 ? 14.183 9.203 7.399 1.00 97.75 106 ASP A C 1
ATOM 830 O O . ASP A 1 106 ? 13.578 10.101 6.802 1.00 97.75 106 ASP A O 1
ATOM 834 N N . TRP A 1 107 ? 13.598 8.428 8.313 1.00 97.62 107 TRP A N 1
ATOM 835 C CA . TRP A 1 107 ? 12.245 8.670 8.802 1.00 97.62 107 TRP A CA 1
ATOM 836 C C . TRP A 1 107 ? 12.163 10.018 9.522 1.00 97.62 107 TRP A C 1
ATOM 838 O O . TRP A 1 107 ? 12.948 10.296 10.429 1.00 97.62 107 TRP A O 1
ATOM 848 N N . LEU A 1 108 ? 11.181 10.832 9.145 1.00 96.19 108 LEU A N 1
ATOM 849 C CA . LEU A 1 108 ? 10.921 12.125 9.771 1.00 96.19 108 LEU A CA 1
ATOM 850 C C . LEU A 1 108 ? 10.033 11.953 11.004 1.00 96.19 108 LEU A C 1
ATOM 852 O O . LEU A 1 108 ? 9.153 11.093 11.040 1.00 96.19 108 LEU A O 1
ATOM 856 N N . GLU A 1 109 ? 10.188 12.836 11.991 1.00 94.06 109 GLU A N 1
ATOM 857 C CA . GLU A 1 109 ? 9.324 12.850 13.182 1.00 94.06 109 GLU A CA 1
ATOM 858 C C . GLU A 1 109 ? 7.848 13.104 12.853 1.00 94.06 109 GLU A C 1
ATOM 860 O O . GLU A 1 109 ? 6.981 12.748 13.643 1.00 94.06 109 GLU A O 1
ATOM 865 N N . THR A 1 110 ? 7.563 13.688 11.686 1.00 94.31 110 THR A N 1
ATOM 866 C CA . THR A 1 110 ? 6.212 13.960 11.180 1.00 94.31 110 THR A CA 1
ATOM 867 C C . THR A 1 110 ? 5.576 12.771 10.457 1.00 94.31 110 THR A C 1
ATOM 869 O O . THR A 1 110 ? 4.394 12.815 10.128 1.00 94.31 110 THR A O 1
ATOM 872 N N . GLU A 1 111 ? 6.303 11.677 10.223 1.00 97.19 111 GLU A N 1
ATOM 873 C CA . GLU A 1 111 ? 5.782 10.463 9.567 1.00 97.19 111 GLU A CA 1
ATOM 874 C C . GLU A 1 111 ? 5.052 9.550 10.575 1.00 97.19 111 GLU A C 1
ATOM 876 O O . GLU A 1 111 ? 5.199 8.326 10.600 1.00 97.19 111 GLU A O 1
ATOM 881 N N . ASN A 1 112 ? 4.265 10.188 11.441 1.00 96.88 112 ASN A N 1
ATOM 882 C CA . ASN A 1 112 ? 3.419 9.635 12.499 1.00 96.88 112 ASN A CA 1
ATOM 883 C C . ASN A 1 112 ? 2.036 10.325 12.560 1.00 96.88 112 ASN A C 1
ATOM 885 O O . ASN A 1 112 ? 1.238 10.042 13.453 1.00 96.88 112 ASN A O 1
ATOM 889 N N . VAL A 1 113 ? 1.737 11.231 11.625 1.00 96.12 113 VAL A N 1
ATOM 890 C CA . VAL A 1 113 ? 0.442 11.913 11.511 1.00 96.12 113 VAL A CA 1
ATOM 891 C C . VAL A 1 113 ? -0.168 11.691 10.132 1.00 96.12 113 VAL A C 1
ATOM 893 O O . VAL A 1 113 ? 0.534 11.407 9.165 1.00 96.12 113 VAL A O 1
ATOM 896 N N . LEU A 1 114 ? -1.492 11.823 10.042 1.00 96.31 114 LEU A N 1
ATOM 897 C CA . LEU A 1 114 ? -2.220 11.813 8.775 1.00 96.31 114 LEU A CA 1
ATOM 898 C C . LEU A 1 114 ? -2.311 13.250 8.228 1.00 96.31 114 LEU A C 1
ATOM 900 O O . LEU A 1 114 ? -2.940 14.081 8.887 1.00 96.31 114 LEU A O 1
ATOM 904 N N . PRO A 1 115 ? -1.701 13.563 7.067 1.00 95.06 115 PRO A N 1
ATOM 905 C CA . PRO A 1 115 ? -1.704 14.917 6.507 1.00 95.06 115 PRO A CA 1
ATOM 906 C C . PRO A 1 115 ? -3.030 15.306 5.843 1.00 95.06 115 PRO A C 1
ATOM 908 O O . PRO A 1 115 ? -4.001 14.538 5.837 1.00 95.06 115 PRO A O 1
ATOM 911 N N . SER A 1 116 ? -3.057 16.502 5.247 1.00 94.50 116 SER A N 1
ATOM 912 C CA . SER A 1 116 ? -4.223 17.029 4.534 1.00 94.50 116 SER A CA 1
ATOM 913 C C . SER A 1 116 ? -4.623 16.155 3.334 1.00 94.50 116 SER A C 1
ATOM 915 O O . SER A 1 116 ? -3.817 15.379 2.810 1.00 94.50 116 SER A O 1
ATOM 917 N N . PRO A 1 117 ? -5.871 16.279 2.846 1.00 96.00 117 PRO A N 1
ATOM 918 C CA . PRO A 1 117 ? -6.316 15.550 1.666 1.00 96.00 117 PRO A CA 1
ATOM 919 C C . PRO A 1 117 ? -5.440 15.762 0.430 1.00 96.00 117 PRO A C 1
ATOM 921 O O . PRO A 1 117 ? -5.083 16.888 0.097 1.00 96.00 117 PRO A O 1
ATOM 924 N N . GLY A 1 118 ? -5.150 14.670 -0.282 1.00 93.88 118 GLY A N 1
ATOM 925 C CA . GLY A 1 118 ? -4.373 14.696 -1.525 1.00 93.88 118 GLY A CA 1
ATOM 926 C C . GLY A 1 118 ? -2.856 14.828 -1.361 1.00 93.88 118 GLY A C 1
ATOM 927 O O . GLY A 1 118 ? -2.154 14.774 -2.368 1.00 93.88 118 GLY A O 1
ATOM 928 N N . GLU A 1 119 ? -2.334 14.953 -0.140 1.00 96.19 119 GLU A N 1
ATOM 929 C CA . GLU A 1 119 ? -0.888 14.975 0.100 1.00 96.19 119 GLU A CA 1
ATOM 930 C C . GLU A 1 119 ? -0.310 13.546 0.126 1.00 96.19 119 GLU A C 1
ATOM 932 O O . GLU A 1 119 ? -0.880 12.679 0.793 1.00 96.19 119 GLU A O 1
ATOM 937 N N . PRO A 1 120 ? 0.809 13.261 -0.570 1.00 97.50 120 PRO A N 1
ATOM 938 C CA . PRO A 1 120 ? 1.524 11.996 -0.418 1.00 97.50 120 PRO A CA 1
ATOM 939 C C . PRO A 1 120 ? 2.214 11.916 0.943 1.00 97.50 120 PRO A C 1
ATOM 941 O O . PRO A 1 120 ? 2.778 12.899 1.428 1.00 97.50 120 PRO A O 1
ATOM 944 N N . TYR A 1 121 ? 2.240 10.728 1.547 1.00 98.06 121 TYR A N 1
ATOM 945 C CA . TYR A 1 121 ? 2.953 10.532 2.809 1.00 98.06 121 TYR A CA 1
ATOM 946 C C . TYR A 1 121 ? 3.411 9.103 3.041 1.00 98.06 121 TYR A C 1
ATOM 948 O O . TYR A 1 121 ? 2.901 8.149 2.450 1.00 98.06 121 TYR A O 1
ATOM 956 N N . PHE A 1 122 ? 4.364 8.991 3.960 1.00 98.56 122 PHE A N 1
ATOM 957 C CA . PHE A 1 122 ? 4.714 7.763 4.652 1.00 98.56 122 PHE A CA 1
ATOM 958 C C . PHE A 1 122 ? 4.158 7.826 6.072 1.00 98.56 122 PHE A C 1
ATOM 960 O O . PHE A 1 122 ? 4.104 8.896 6.679 1.00 98.56 122 PHE A O 1
ATOM 967 N N . LEU A 1 123 ? 3.756 6.678 6.599 1.00 98.31 123 LEU A N 1
ATOM 968 C CA . LEU A 1 123 ? 3.328 6.517 7.977 1.00 98.31 123 LEU A CA 1
ATOM 969 C C . LEU A 1 123 ? 4.082 5.333 8.571 1.00 98.31 123 LEU A C 1
ATOM 971 O O . LEU A 1 123 ? 3.936 4.198 8.104 1.00 98.31 123 LEU A O 1
ATOM 975 N N . ARG A 1 124 ? 4.903 5.618 9.581 1.00 97.94 124 ARG A N 1
ATOM 976 C CA . ARG A 1 124 ? 5.721 4.613 10.251 1.00 97.94 124 ARG A CA 1
ATOM 977 C C . ARG A 1 124 ? 4.842 3.673 11.077 1.00 97.94 124 ARG A C 1
ATOM 979 O O . ARG A 1 124 ? 3.857 4.085 11.698 1.00 97.94 124 ARG A O 1
ATOM 986 N N . ALA A 1 125 ? 5.205 2.398 11.094 1.00 97.12 125 ALA A N 1
ATOM 987 C CA . ALA A 1 125 ? 4.480 1.351 11.787 1.00 97.12 125 ALA A CA 1
ATOM 988 C C . ALA A 1 125 ? 4.246 1.730 13.254 1.00 97.12 125 ALA A C 1
ATOM 990 O O . ALA A 1 125 ? 5.173 2.088 13.982 1.00 97.12 125 ALA A O 1
ATOM 991 N N . ASN A 1 126 ? 2.994 1.615 13.699 1.00 95.69 126 ASN A N 1
ATOM 992 C CA . ASN A 1 126 ? 2.575 1.822 15.088 1.00 95.69 126 ASN A CA 1
ATOM 993 C C . ASN A 1 126 ? 2.812 3.226 15.681 1.00 95.69 126 ASN A C 1
ATOM 995 O O . ASN A 1 126 ? 2.638 3.388 16.891 1.00 95.69 126 ASN A O 1
ATOM 999 N N . THR A 1 127 ? 3.149 4.240 14.875 1.00 96.38 127 THR A N 1
ATOM 1000 C CA . THR A 1 127 ? 3.347 5.624 15.359 1.00 96.38 127 THR A CA 1
ATOM 1001 C C . THR A 1 127 ? 2.168 6.554 15.073 1.00 96.38 127 THR A C 1
ATOM 1003 O O . THR A 1 127 ? 2.073 7.606 15.699 1.00 96.38 127 THR A O 1
ATOM 1006 N N . GLY A 1 128 ? 1.276 6.159 14.158 1.00 95.19 128 GLY A N 1
ATOM 1007 C CA . GLY A 1 128 ? 0.093 6.917 13.755 1.00 95.19 128 GLY A CA 1
ATOM 1008 C C . GLY A 1 128 ? -0.932 7.178 14.868 1.00 95.19 128 GLY A C 1
ATOM 1009 O O . GLY A 1 128 ? -0.828 6.629 15.973 1.00 95.19 128 GLY A O 1
ATOM 1010 N N . PRO A 1 129 ? -1.978 7.976 14.573 1.00 95.69 129 PRO A N 1
ATOM 1011 C CA . PRO A 1 1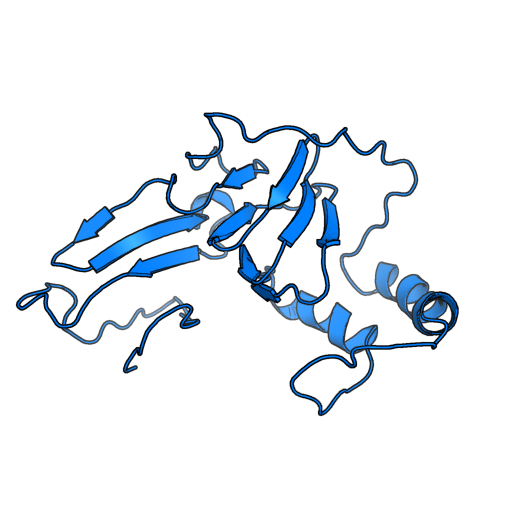29 ? -3.100 8.150 15.487 1.00 95.69 129 PRO A CA 1
ATOM 1012 C C . PRO A 1 129 ? -3.753 6.802 15.822 1.00 95.69 129 PRO A C 1
ATOM 1014 O O . PRO A 1 129 ? -3.664 5.829 15.074 1.00 95.69 129 PRO A O 1
ATOM 1017 N N . ARG A 1 130 ? -4.407 6.737 16.982 1.00 96.31 130 ARG A N 1
ATOM 1018 C CA . ARG A 1 130 ? -5.072 5.526 17.467 1.00 96.31 130 ARG A CA 1
ATOM 1019 C C . ARG A 1 130 ? -6.324 5.872 18.249 1.00 96.31 130 ARG A C 1
ATOM 1021 O O . ARG A 1 130 ? -6.315 6.814 19.043 1.00 96.31 130 ARG A O 1
ATOM 1028 N N . TRP A 1 131 ? -7.358 5.060 18.081 1.00 95.38 131 TRP A N 1
ATOM 1029 C CA . TRP A 1 131 ? -8.578 5.133 18.877 1.00 95.38 131 TRP A CA 1
ATOM 1030 C C . TRP A 1 131 ? -8.837 3.810 19.568 1.00 95.38 131 TRP A C 1
ATOM 1032 O O . TRP A 1 131 ? -8.635 2.749 18.985 1.00 95.38 131 TRP A O 1
ATOM 1042 N N . MET A 1 132 ? -9.295 3.895 20.813 1.00 92.19 132 MET A N 1
ATOM 1043 C CA . MET A 1 132 ? -9.666 2.749 21.632 1.00 92.19 132 MET A CA 1
ATOM 1044 C C . MET A 1 132 ? -11.156 2.817 21.933 1.00 92.19 132 MET A C 1
ATOM 1046 O O . MET A 1 132 ? -11.627 3.817 22.477 1.00 92.19 132 MET A O 1
ATOM 1050 N N . LEU A 1 133 ? -11.883 1.743 21.638 1.00 90.06 133 LEU A N 1
ATOM 1051 C CA . LEU A 1 133 ? -13.279 1.594 22.030 1.00 90.06 133 LEU A CA 1
ATOM 1052 C C . LEU A 1 133 ? -13.544 0.161 22.499 1.00 90.06 133 LEU A C 1
ATOM 1054 O O . LEU A 1 133 ? -13.527 -0.776 21.707 1.00 90.06 133 LEU A O 1
ATOM 1058 N N . GLY A 1 134 ? -13.782 0.002 23.805 1.00 87.69 134 GLY A N 1
ATOM 1059 C CA . GLY A 1 134 ? -14.141 -1.273 24.440 1.00 87.69 134 GLY A CA 1
ATOM 1060 C C . GLY A 1 134 ? -13.252 -2.454 24.048 1.00 87.69 134 GLY A C 1
ATOM 1061 O O . GLY A 1 134 ? -13.758 -3.489 23.639 1.00 87.69 134 GLY A O 1
ATOM 1062 N N . GLY A 1 135 ? -11.929 -2.290 24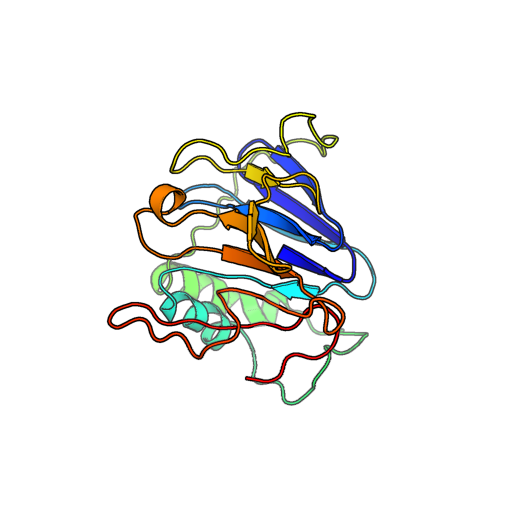.129 1.00 90.06 135 GLY A N 1
ATOM 1063 C CA . GLY A 1 135 ? -10.973 -3.359 23.814 1.00 90.06 135 GLY A CA 1
ATOM 1064 C C . GLY A 1 135 ? -10.683 -3.560 22.322 1.00 90.06 135 GLY A C 1
ATOM 1065 O O . GLY A 1 135 ? -9.945 -4.472 21.959 1.00 90.06 135 GLY A O 1
ATOM 1066 N N . VAL A 1 136 ? -11.226 -2.716 21.446 1.00 91.94 136 VAL A N 1
ATOM 1067 C CA . VAL A 1 136 ? -10.838 -2.655 20.033 1.00 91.94 136 VAL A CA 1
ATOM 1068 C C . VAL A 1 136 ? -10.016 -1.394 19.806 1.00 91.94 136 VAL A C 1
ATOM 1070 O O . VAL A 1 136 ? -10.459 -0.290 20.132 1.00 91.94 136 VAL A O 1
ATOM 1073 N N . MET A 1 137 ? -8.819 -1.565 19.256 1.00 94.19 137 MET A N 1
ATOM 1074 C CA . MET A 1 137 ? -7.969 -0.479 18.793 1.00 94.19 137 MET A CA 1
ATOM 1075 C C . MET A 1 137 ? -8.097 -0.334 17.282 1.00 94.19 137 MET A C 1
ATOM 1077 O O . MET A 1 137 ? -8.008 -1.323 16.561 1.00 94.19 137 MET A O 1
ATOM 1081 N N . SER A 1 138 ? -8.238 0.897 16.803 1.00 95.88 138 SER A N 1
ATOM 1082 C CA . SER A 1 138 ? -8.122 1.242 15.386 1.00 95.88 138 SER A CA 1
ATOM 1083 C C . SER A 1 138 ? -6.927 2.170 15.190 1.00 95.88 138 SER A C 1
ATOM 1085 O O . SER A 1 138 ? -6.811 3.176 15.898 1.00 95.88 138 SER A O 1
ATOM 1087 N N . ARG A 1 139 ? -6.042 1.832 14.243 1.00 97.12 139 ARG A N 1
ATOM 1088 C CA . ARG A 1 139 ? -4.990 2.728 13.737 1.00 97.12 139 ARG A CA 1
ATOM 1089 C C . ARG A 1 139 ? -5.237 3.016 12.257 1.00 97.12 139 ARG A C 1
ATOM 1091 O O . ARG A 1 139 ? -4.966 2.151 11.420 1.00 97.12 139 ARG A O 1
ATOM 1098 N N . PRO A 1 140 ? -5.771 4.192 11.906 1.00 97.38 140 PRO A N 1
ATOM 1099 C CA . PRO A 1 140 ? -6.011 4.545 10.520 1.00 97.38 140 PRO A CA 1
ATOM 1100 C C . PRO A 1 140 ? -4.680 4.735 9.791 1.00 97.38 140 PRO A C 1
ATOM 1102 O O . PRO A 1 140 ? -3.743 5.364 10.281 1.00 97.38 140 PRO A O 1
ATOM 1105 N N . PHE A 1 141 ? -4.639 4.229 8.571 1.00 97.56 141 PHE A N 1
ATOM 1106 C CA . PHE A 1 141 ? -3.592 4.519 7.606 1.00 97.56 141 PHE A CA 1
ATOM 1107 C C . PHE A 1 141 ? -4.039 5.585 6.607 1.00 97.56 141 PHE A C 1
ATOM 1109 O O . PHE A 1 141 ? -3.204 6.346 6.130 1.00 97.56 141 PHE A O 1
ATOM 1116 N N . LEU A 1 142 ? -5.340 5.639 6.295 1.00 97.19 142 LEU A N 1
ATOM 1117 C CA . LEU A 1 142 ? -5.947 6.571 5.344 1.00 97.19 142 LEU A CA 1
ATOM 1118 C C . LEU A 1 142 ? -7.419 6.810 5.700 1.00 97.19 142 LEU A C 1
ATOM 1120 O O . LEU A 1 142 ? -8.189 5.858 5.849 1.00 97.19 142 LEU A O 1
ATOM 1124 N N . HIS A 1 143 ? -7.833 8.071 5.776 1.00 96.62 143 HIS A N 1
ATOM 1125 C CA . HIS A 1 143 ? -9.243 8.446 5.871 1.00 96.62 143 HIS A CA 1
ATOM 1126 C C . HIS A 1 143 ? -9.879 8.595 4.489 1.00 96.62 143 HIS A C 1
ATOM 1128 O O . HIS A 1 143 ? -9.243 9.056 3.542 1.00 96.62 143 HIS A O 1
ATOM 1134 N N . ALA A 1 144 ? -11.186 8.335 4.400 1.00 95.38 144 ALA A N 1
ATOM 1135 C CA . ALA A 1 144 ? -11.954 8.591 3.182 1.00 95.38 144 ALA A CA 1
ATOM 1136 C C . ALA A 1 144 ? -11.832 10.051 2.718 1.00 95.38 144 ALA A C 1
ATOM 1138 O O . ALA A 1 144 ? -11.672 10.313 1.528 1.00 95.38 144 ALA A O 1
ATOM 1139 N N . SER A 1 145 ? -11.800 11.010 3.649 1.00 95.25 145 SER A N 1
ATOM 1140 C CA . SER A 1 145 ? -11.596 12.428 3.329 1.00 95.25 145 SER A CA 1
ATOM 1141 C C . SER A 1 145 ? -10.255 12.720 2.647 1.00 95.25 145 SER A C 1
ATOM 1143 O O . SER A 1 145 ? -10.180 13.673 1.878 1.00 95.25 145 SER A O 1
ATOM 1145 N N . GLN A 1 146 ? -9.218 11.900 2.860 1.00 95.19 146 GLN A N 1
ATOM 1146 C CA . GLN A 1 146 ? -7.901 12.095 2.244 1.00 95.19 146 GLN A CA 1
ATOM 1147 C C . GLN A 1 146 ? -7.831 11.619 0.785 1.00 95.19 146 GLN A C 1
ATOM 1149 O O . GLN A 1 146 ? -6.933 12.032 0.045 1.00 95.19 146 GLN A O 1
ATOM 1154 N N . CYS A 1 147 ? -8.783 10.782 0.359 1.00 94.25 147 CYS A N 1
ATOM 1155 C CA . CYS A 1 147 ? -8.840 10.197 -0.983 1.00 94.25 147 CYS A CA 1
ATOM 1156 C C . CYS A 1 147 ? -10.164 10.476 -1.718 1.00 94.25 147 CYS A C 1
ATOM 1158 O O . CYS A 1 147 ? -10.601 9.685 -2.555 1.00 94.25 147 CYS A O 1
ATOM 1160 N N . GLY A 1 148 ? -10.815 11.606 -1.420 1.00 92.25 148 GLY A N 1
ATOM 1161 C CA . GLY A 1 148 ? -12.028 12.038 -2.126 1.00 92.25 148 GLY A CA 1
ATOM 1162 C C . GLY A 1 148 ? -13.251 11.154 -1.862 1.00 92.25 148 GLY A C 1
ATOM 1163 O O . GLY A 1 148 ? -14.100 11.005 -2.733 1.00 92.25 148 GLY A O 1
ATOM 1164 N N . GLY A 1 149 ? -13.324 10.535 -0.685 1.00 93.12 149 GLY A N 1
ATOM 1165 C CA . GLY A 1 149 ? -14.443 9.694 -0.262 1.00 93.12 149 GLY A CA 1
ATOM 1166 C C . GLY A 1 149 ? -14.406 8.259 -0.788 1.00 93.12 149 GLY A C 1
ATOM 1167 O O . GLY A 1 149 ? -15.364 7.530 -0.565 1.00 93.12 149 GLY A O 1
ATOM 1168 N N . LYS A 1 150 ? -13.333 7.841 -1.475 1.00 92.56 150 LYS A N 1
ATOM 1169 C CA . LYS A 1 150 ? -13.283 6.537 -2.157 1.00 92.56 150 LYS A CA 1
ATOM 1170 C C . LYS A 1 150 ? -13.221 5.344 -1.201 1.00 92.56 150 LYS A C 1
ATOM 1172 O O . LYS A 1 150 ? -13.944 4.378 -1.402 1.00 92.56 150 LYS A O 1
ATOM 1177 N N . PHE A 1 151 ? -12.333 5.378 -0.206 1.00 94.44 151 PHE A N 1
ATOM 1178 C C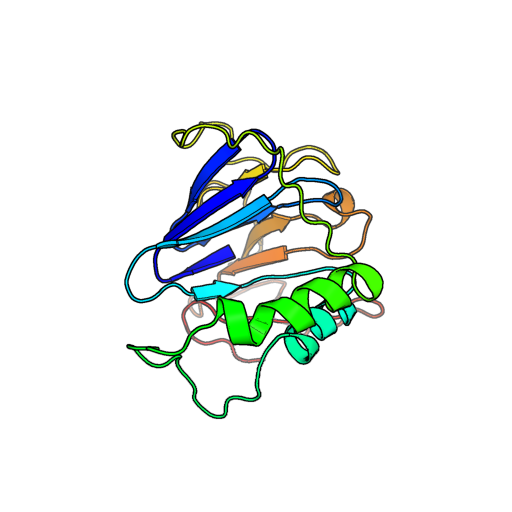A . PHE A 1 151 ? -12.166 4.294 0.768 1.00 94.44 151 PHE A CA 1
ATOM 1179 C C . PHE A 1 151 ? -11.418 4.770 2.018 1.00 94.44 151 PHE A C 1
ATOM 1181 O O . PHE A 1 151 ? -10.793 5.826 2.025 1.00 94.44 151 PHE A O 1
ATOM 1188 N N . ALA A 1 152 ? -11.458 3.981 3.086 1.00 95.62 152 ALA A N 1
ATOM 1189 C CA . ALA A 1 152 ? -10.628 4.183 4.267 1.00 95.62 152 ALA A CA 1
ATOM 1190 C C . ALA A 1 152 ? -9.837 2.907 4.559 1.00 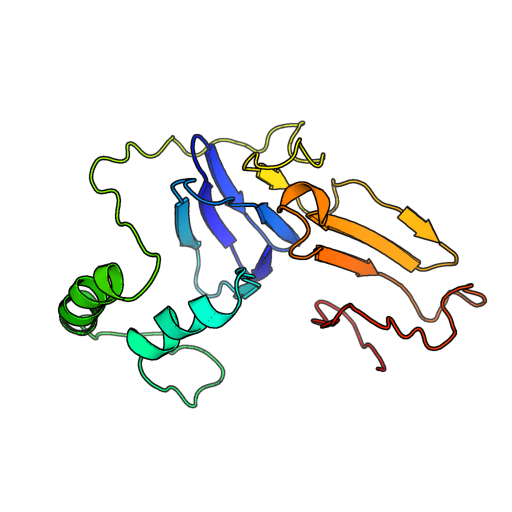95.62 152 ALA A C 1
ATOM 1192 O O . ALA A 1 152 ? -10.272 1.807 4.219 1.00 95.62 152 ALA A O 1
ATOM 1193 N N . VAL A 1 153 ? -8.676 3.053 5.192 1.00 96.81 153 VAL A N 1
ATOM 1194 C CA . VAL A 1 153 ? -7.822 1.926 5.580 1.00 96.81 153 VAL A CA 1
ATOM 1195 C C . VAL A 1 153 ? -7.404 2.118 7.027 1.00 96.81 153 VAL A C 1
ATOM 1197 O O . VAL A 1 153 ? -6.933 3.190 7.401 1.00 96.81 153 VAL A O 1
ATOM 1200 N N . SER A 1 154 ? -7.552 1.076 7.838 1.00 96.62 154 SER A N 1
ATOM 1201 C CA . SER A 1 154 ? -7.119 1.043 9.235 1.00 96.62 154 SER A CA 1
ATOM 1202 C C . SER A 1 154 ? -6.653 -0.362 9.585 1.00 96.62 154 SER A C 1
ATOM 1204 O O . SER A 1 154 ? -7.240 -1.329 9.100 1.00 96.62 154 SER A O 1
ATOM 1206 N N . SER A 1 155 ? -5.663 -0.491 10.471 1.00 96.12 155 SER A N 1
ATOM 1207 C CA . SER A 1 155 ? -5.528 -1.731 11.239 1.00 96.12 155 SER A CA 1
ATOM 1208 C C . SER A 1 155 ? -6.582 -1.744 12.340 1.00 96.12 155 SER A C 1
ATOM 1210 O O . SER A 1 155 ? -6.984 -0.689 12.848 1.00 96.12 155 SER A O 1
ATOM 1212 N N . ILE A 1 156 ? -7.058 -2.939 12.674 1.00 94.81 156 ILE A N 1
ATOM 1213 C CA . ILE A 1 156 ? -7.929 -3.187 13.817 1.00 94.81 156 ILE A CA 1
ATOM 1214 C C . ILE A 1 156 ? -7.258 -4.272 14.647 1.00 94.81 156 ILE A C 1
ATOM 1216 O O . ILE A 1 156 ? -6.938 -5.341 14.132 1.00 94.81 156 ILE A O 1
ATOM 1220 N N . GLU A 1 157 ? -7.050 -3.989 15.925 1.00 94.06 157 GLU A N 1
ATOM 1221 C CA . GLU A 1 157 ? -6.401 -4.892 16.869 1.00 94.06 157 GLU A CA 1
ATOM 1222 C C . GLU A 1 157 ? -7.312 -5.103 18.074 1.00 94.06 157 GLU A C 1
ATOM 1224 O O . GLU A 1 157 ? -7.880 -4.161 18.629 1.00 94.06 157 GLU A O 1
ATOM 1229 N N . SER A 1 158 ? -7.473 -6.358 18.478 1.00 92.38 158 SER A N 1
ATOM 1230 C CA . SER A 1 158 ? -8.250 -6.730 19.655 1.00 92.38 158 SER A CA 1
ATOM 1231 C C . SER A 1 158 ? -7.782 -8.084 20.184 1.00 92.38 158 SER A C 1
ATOM 1233 O O . SER A 1 158 ? -6.883 -8.715 19.629 1.00 92.38 158 SER A O 1
ATOM 1235 N N . SER A 1 159 ? -8.372 -8.531 21.285 1.00 90.12 159 SER A N 1
ATOM 1236 C CA . SER A 1 159 ? -8.034 -9.791 21.931 1.00 90.12 159 SER A CA 1
ATOM 1237 C C . SER A 1 159 ? -9.245 -10.375 22.644 1.00 90.12 159 SER A C 1
ATOM 1239 O O . SER A 1 159 ? -10.078 -9.651 23.187 1.00 90.12 159 SER A O 1
ATOM 1241 N N . LYS A 1 160 ? -9.297 -11.709 22.714 1.00 87.44 160 LYS A N 1
ATOM 1242 C CA . LYS A 1 160 ? -10.327 -12.459 23.449 1.00 87.44 160 LYS A CA 1
ATOM 1243 C C . LYS A 1 160 ? -10.364 -12.163 24.955 1.00 87.44 160 LYS A C 1
ATOM 1245 O O . LYS A 1 160 ? -11.293 -12.594 25.621 1.00 87.44 160 LYS A O 1
ATOM 1250 N N . VAL A 1 161 ? -9.342 -11.489 25.493 1.00 89.25 161 VAL A N 1
ATOM 1251 C CA . VAL A 1 161 ? -9.275 -11.102 26.914 1.00 89.25 161 VAL A CA 1
ATOM 1252 C C . VAL A 1 161 ? -10.162 -9.899 27.247 1.00 89.25 161 VAL A C 1
ATOM 1254 O O . VAL A 1 161 ? -10.386 -9.621 28.418 1.00 89.25 161 VAL A O 1
ATOM 1257 N N . TYR A 1 162 ? -10.657 -9.164 26.246 1.00 86.00 162 TYR A N 1
ATOM 1258 C CA . TYR A 1 162 ? -11.569 -8.047 26.476 1.00 86.00 162 TYR A CA 1
ATOM 1259 C C . TYR A 1 162 ? -13.007 -8.565 26.629 1.00 86.00 162 TYR A C 1
ATOM 1261 O O . TYR A 1 162 ? -13.620 -9.024 25.669 1.00 86.00 162 TYR A O 1
ATOM 1269 N N . GLU A 1 163 ? -13.546 -8.498 27.849 1.00 70.81 163 GLU A N 1
ATOM 1270 C CA . GLU A 1 163 ? -14.800 -9.177 28.224 1.00 70.81 163 GLU A CA 1
ATOM 1271 C C . GLU A 1 163 ? -16.091 -8.427 27.825 1.00 70.81 163 GLU A C 1
ATOM 1273 O O . GLU A 1 163 ? -17.162 -9.031 27.745 1.00 70.81 163 GLU A O 1
ATOM 1278 N N . ALA A 1 164 ? -16.021 -7.121 27.532 1.00 64.31 164 ALA A N 1
ATOM 1279 C CA . ALA A 1 164 ? -17.186 -6.314 27.159 1.00 64.31 164 ALA A CA 1
ATOM 1280 C C . ALA A 1 164 ? -16.823 -5.196 26.166 1.00 64.31 164 ALA A C 1
ATOM 1282 O O . ALA A 1 164 ? -16.294 -4.151 26.544 1.00 64.31 164 ALA A O 1
ATOM 1283 N N . ALA A 1 165 ? -17.155 -5.407 24.890 1.00 68.94 165 ALA A N 1
ATOM 1284 C CA . ALA A 1 165 ? -16.989 -4.419 23.829 1.00 68.94 165 ALA A CA 1
ATOM 1285 C C . ALA A 1 165 ? -18.363 -3.958 23.308 1.00 68.94 165 ALA A C 1
ATOM 1287 O O . ALA A 1 165 ? -19.199 -4.809 22.989 1.00 68.94 165 ALA A O 1
ATOM 1288 N N . PRO A 1 166 ? -18.608 -2.647 23.119 1.00 77.94 166 PRO A N 1
ATOM 1289 C CA . PRO A 1 166 ? -19.810 -2.160 22.432 1.00 77.94 166 PRO A CA 1
ATOM 1290 C C . PRO A 1 166 ? -19.882 -2.650 20.972 1.00 77.94 166 PRO A C 1
ATOM 1292 O O . PRO A 1 166 ? -20.945 -2.627 20.357 1.00 77.94 166 PRO A O 1
ATOM 1295 N N . LEU A 1 167 ? -18.760 -3.144 20.436 1.00 81.81 167 LEU A N 1
ATOM 1296 C CA . LEU A 1 167 ? -18.611 -3.699 19.092 1.00 81.81 167 LEU A CA 1
ATOM 1297 C C . LEU A 1 167 ? -18.743 -5.235 19.038 1.00 81.81 167 LEU A C 1
ATOM 1299 O O . LEU A 1 167 ? -18.426 -5.828 18.016 1.00 81.81 167 LEU A O 1
ATOM 1303 N N . ARG A 1 168 ? -19.203 -5.908 20.108 1.00 80.25 168 ARG A N 1
ATOM 1304 C CA . ARG A 1 168 ? -19.358 -7.385 20.126 1.00 80.25 168 ARG A CA 1
ATOM 1305 C C . ARG A 1 168 ? -20.493 -7.925 19.244 1.00 80.25 168 ARG A C 1
ATOM 1307 O O . ARG A 1 168 ? -20.698 -9.132 19.176 1.00 80.25 168 ARG A O 1
ATOM 1314 N N . GLN A 1 169 ? -21.304 -7.034 18.691 1.00 82.75 169 GLN A N 1
ATOM 1315 C CA . GLN A 1 169 ? -22.458 -7.365 17.867 1.00 82.75 169 GLN A CA 1
ATOM 1316 C C . GLN A 1 169 ? -22.089 -7.312 16.388 1.00 82.75 169 GLN A C 1
ATOM 1318 O O . GLN A 1 169 ? -21.175 -6.590 15.996 1.00 82.75 169 GLN A O 1
ATOM 1323 N N . TRP A 1 170 ? -22.845 -8.031 15.566 1.00 84.56 170 TRP A N 1
ATOM 1324 C CA . TRP A 1 170 ? -22.732 -7.914 14.119 1.00 84.56 170 TRP A CA 1
ATOM 1325 C C . TRP A 1 170 ? -23.104 -6.501 13.679 1.00 84.56 170 TRP A C 1
ATOM 1327 O O . TRP A 1 170 ? -24.161 -5.982 14.040 1.00 84.56 170 TRP A O 1
ATOM 1337 N N . LEU A 1 171 ? -22.217 -5.887 12.902 1.00 85.38 171 LEU A N 1
ATOM 1338 C CA . LEU A 1 171 ? -22.438 -4.588 12.286 1.00 85.38 171 LEU A CA 1
ATOM 1339 C C . LEU A 1 171 ? -22.619 -4.787 10.786 1.00 85.38 171 LEU A C 1
ATOM 1341 O O . LEU A 1 171 ? -21.893 -5.553 10.154 1.00 85.38 171 LEU A O 1
ATOM 1345 N N . THR A 1 172 ? -23.584 -4.078 10.215 1.00 88.56 172 THR A N 1
ATOM 1346 C CA . THR A 1 172 ? -23.821 -4.052 8.773 1.00 88.56 172 THR A CA 1
ATOM 1347 C C . THR A 1 172 ? -23.921 -2.606 8.334 1.00 88.56 172 THR A C 1
ATOM 1349 O O . THR A 1 172 ? -24.575 -1.791 8.983 1.00 88.56 172 THR A O 1
ATOM 1352 N N . PHE A 1 173 ? -23.270 -2.294 7.222 1.00 90.12 173 PHE A N 1
ATOM 1353 C CA . PHE A 1 173 ? -23.258 -0.962 6.642 1.00 90.12 173 PHE A CA 1
ATOM 1354 C C . PHE A 1 173 ? -24.007 -1.017 5.316 1.00 90.12 173 PHE A C 1
ATOM 1356 O O . PHE A 1 173 ? -23.682 -1.824 4.454 1.00 90.12 173 PHE A O 1
ATOM 1363 N N . ALA A 1 174 ? -25.027 -0.174 5.159 1.00 93.75 174 ALA A N 1
ATOM 1364 C CA . ALA A 1 174 ? -25.937 -0.249 4.015 1.00 93.75 174 ALA A CA 1
ATOM 1365 C C . ALA A 1 174 ? -25.301 0.178 2.680 1.00 93.75 174 ALA A C 1
ATOM 1367 O O . ALA A 1 174 ? -25.831 -0.141 1.622 1.00 93.75 174 ALA A O 1
ATOM 1368 N N . THR A 1 175 ? -24.205 0.937 2.724 1.00 93.19 175 THR A N 1
ATOM 1369 C CA . THR A 1 175 ? -23.653 1.635 1.551 1.00 93.19 175 THR A CA 1
ATOM 1370 C C . THR A 1 175 ? -22.137 1.506 1.429 1.00 93.19 175 THR A C 1
ATOM 1372 O O . THR A 1 175 ? -21.524 2.274 0.691 1.00 93.19 175 THR A O 1
ATOM 1375 N N . VAL A 1 176 ? -21.512 0.618 2.208 1.00 91.94 176 VAL A N 1
ATOM 1376 C CA . VAL A 1 176 ? -20.052 0.490 2.265 1.00 91.94 176 VAL A CA 1
ATOM 1377 C C . VAL A 1 176 ? -19.674 -0.983 2.302 1.00 91.94 176 VAL A C 1
ATOM 1379 O O . VAL A 1 176 ? -20.032 -1.700 3.240 1.00 91.94 176 VAL A O 1
ATOM 1382 N N . ASP A 1 177 ? -18.910 -1.407 1.302 1.00 91.81 177 ASP A N 1
ATOM 1383 C CA . ASP A 1 177 ? -18.268 -2.714 1.286 1.00 91.81 177 ASP A CA 1
ATOM 1384 C C . ASP A 1 177 ? -17.048 -2.721 2.209 1.00 91.81 177 ASP A C 1
ATOM 1386 O O . ASP A 1 177 ? -16.295 -1.749 2.298 1.00 91.81 177 ASP A O 1
ATOM 1390 N N . HIS A 1 178 ? -16.840 -3.845 2.890 1.00 91.38 178 HIS A N 1
ATOM 1391 C CA . HIS A 1 178 ? -15.715 -4.039 3.796 1.00 91.38 178 HIS A CA 1
ATOM 1392 C C . HIS A 1 178 ? -14.960 -5.301 3.408 1.00 91.38 178 HIS A C 1
ATOM 1394 O O . HIS A 1 178 ? -15.556 -6.327 3.087 1.00 91.38 178 HIS A O 1
ATOM 1400 N N . CYS A 1 179 ? -13.636 -5.238 3.489 1.00 91.94 179 CYS A N 1
ATOM 1401 C CA . CYS A 1 179 ? -12.779 -6.406 3.380 1.00 91.94 179 CYS A CA 1
ATOM 1402 C C . CYS A 1 179 ? -11.803 -6.428 4.555 1.00 91.94 179 CYS A C 1
ATOM 1404 O O . CYS A 1 179 ? -11.353 -5.384 5.030 1.00 91.94 179 CYS A O 1
ATOM 1406 N N . PHE A 1 180 ? -11.487 -7.630 5.029 1.00 93.00 180 PHE A N 1
ATOM 1407 C CA . PHE A 1 180 ? -10.541 -7.844 6.114 1.00 93.00 180 PHE A CA 1
ATOM 1408 C C . PHE A 1 180 ? -9.387 -8.700 5.606 1.00 93.00 180 PHE A C 1
ATOM 1410 O O . PHE A 1 180 ? -9.600 -9.750 5.005 1.00 93.00 180 PHE A O 1
ATOM 1417 N N . CYS A 1 181 ? -8.164 -8.260 5.885 1.00 95.31 181 CYS A N 1
ATOM 1418 C CA . CYS A 1 181 ? -6.958 -9.057 5.709 1.00 95.31 181 CYS A CA 1
ATOM 1419 C C . CYS A 1 181 ? -6.357 -9.294 7.093 1.00 95.31 181 CYS A C 1
ATOM 1421 O O . CYS A 1 181 ? -5.918 -8.346 7.745 1.00 95.31 181 CYS A O 1
ATOM 1423 N N . VAL A 1 182 ? -6.351 -10.546 7.552 1.00 96.06 182 VAL A N 1
ATOM 1424 C CA . VAL A 1 182 ? -5.746 -10.902 8.841 1.00 96.06 182 VAL A CA 1
ATOM 1425 C C . VAL A 1 182 ? -4.228 -10.835 8.695 1.00 96.06 182 VAL A C 1
ATOM 1427 O O . VAL A 1 182 ? -3.654 -11.573 7.900 1.00 96.06 182 VAL A O 1
ATOM 1430 N N . LEU A 1 183 ? -3.589 -9.930 9.439 1.00 95.19 183 LEU A N 1
ATOM 1431 C CA . LEU A 1 183 ? -2.127 -9.802 9.469 1.00 95.19 183 LEU A CA 1
ATOM 1432 C C . LEU A 1 183 ? -1.504 -10.659 10.574 1.00 95.19 183 LEU A C 1
ATOM 1434 O O . LEU A 1 183 ? -0.446 -11.247 10.377 1.00 95.19 183 LEU A O 1
ATOM 1438 N N . GLU A 1 184 ? -2.173 -10.744 11.724 1.00 94.94 184 GLU A N 1
ATOM 1439 C CA . GLU A 1 184 ? -1.725 -11.505 12.885 1.00 94.94 184 GLU A CA 1
ATOM 1440 C C . GLU A 1 184 ? -2.929 -12.097 13.630 1.00 94.94 184 GLU A C 1
ATOM 1442 O O . GLU A 1 184 ? -3.993 -11.479 13.724 1.00 94.94 184 GLU A O 1
ATOM 1447 N N . GLY A 1 185 ? -2.757 -13.304 14.174 1.00 95.62 185 GLY A N 1
ATOM 1448 C CA . GLY A 1 185 ? -3.771 -13.981 14.977 1.00 95.62 185 GLY A CA 1
ATOM 1449 C C . GLY A 1 185 ? -4.867 -14.660 14.154 1.00 95.62 185 GLY A C 1
ATOM 1450 O O . GLY A 1 185 ? -4.645 -15.127 13.040 1.00 95.62 185 GLY A O 1
ATOM 1451 N N . VAL A 1 186 ? -6.054 -14.777 14.755 1.00 93.38 186 VAL A N 1
ATOM 1452 C CA . VAL A 1 186 ? -7.211 -15.464 14.168 1.00 93.38 186 VAL A CA 1
ATOM 1453 C C . VAL A 1 186 ? -8.445 -14.591 14.342 1.00 93.38 186 VAL A C 1
ATOM 1455 O O . VAL A 1 186 ? -8.804 -14.235 15.465 1.00 93.38 186 VAL A O 1
ATOM 1458 N N . LEU A 1 187 ? -9.112 -14.290 13.232 1.00 89.69 187 LEU A N 1
ATOM 1459 C CA . LEU A 1 187 ? -10.385 -13.580 13.203 1.00 89.69 187 LEU A CA 1
ATOM 1460 C C . LEU A 1 187 ? -11.500 -14.557 12.822 1.00 89.69 187 LEU A C 1
ATOM 1462 O O . LEU A 1 187 ? -11.368 -15.305 11.854 1.00 89.69 187 LEU A O 1
ATOM 1466 N N . ARG A 1 188 ? -12.603 -14.536 13.574 1.00 85.50 188 ARG A N 1
ATOM 1467 C CA . ARG A 1 188 ? -13.850 -15.198 13.186 1.00 85.50 188 ARG A CA 1
ATOM 1468 C C . ARG A 1 188 ? -14.767 -14.143 12.569 1.00 85.50 188 ARG A C 1
ATOM 1470 O O . ARG A 1 188 ? -15.121 -13.196 13.268 1.00 85.50 188 ARG A O 1
ATOM 1477 N N . VAL A 1 189 ? -15.101 -14.320 11.293 1.00 82.38 189 VAL A N 1
ATOM 1478 C CA . VAL A 1 189 ? -16.058 -13.503 10.527 1.00 82.38 189 VAL A CA 1
ATOM 1479 C C . VAL A 1 189 ? -17.328 -14.278 10.228 1.00 82.38 189 VAL A C 1
ATOM 1481 O O . VAL A 1 189 ? -17.282 -15.527 10.311 1.00 82.38 189 VAL A O 1
#

Sequence (189 aa):
MVTKGSLKLWNGDKCRIMGPGDFAYVPPKVIHNPEMLGPHTELNGLVAPGDWIDFFRFVAESYDGVLVPENDNRNLGALLGQKMATAKDRFDVHFERNYQPPALGDWLETENVLPSPGEPYFLRANTGPRWMLGGVMSRPFLHASQCGGKFAVSSIESSKVYEAAPLRQWLTFATVDHCFCVLEGVLRV